Protein AF-A0A5C4X7J3-F1 (afdb_monomer_lite)

Organism: NCBI:txid1395944

Secondary structure (DSSP, 8-state):
---EEEEEE-GGGTTTTTTS-HHHHHHHHHHHHHHHHHHHHH-GGGHHHHHHHHHHHHHHHHHHTSTT--HHHHHHHHHHHHHHHHHHHHHHHHH--SEEEEE----HHHHGGGTHHHHHHHHHHHHHHHHTT--SS-SEEEEE-TTTSS--TTHHHHHHHHHHHHHHHH-BTTTTB-SSTTHHHHIIIIIIS-TTEEEEEEEEPTTS-EEEEEE--------

Radius of gyration: 18.78 Å; chains: 1; bounding box: 43×45×55 Å

Foldseek 3Di:
DDFAEAEAEPVVCLLVCVVLPLVVLLVVLVVLLVVLVVVCVVCVVCVVVSVLLSQLSVLLSVLSPDPPHDSSLSSVLLVLLLVLLVVVLVCCVPPVDQEDEDEEEDDPSQPHSPGNSPVSNLSNNQVVQVVVVHDSCPRYYHYHYDPVVVDCPCVVVHVVVVLVVQLSVQADPPVRDGPDPVSSVVCCVPQAVNPRYWYKYWDADDVGDIDIDTDRDYDPPPD

pLDDT: mean 87.71, std 8.93, range [35.25, 97.38]

Structure (mmCIF, N/CA/C/O backbone):
data_AF-A0A5C4X7J3-F1
#
_entry.id   AF-A0A5C4X7J3-F1
#
loop_
_atom_site.group_PDB
_atom_site.id
_atom_site.type_symbol
_atom_site.label_atom_id
_atom_site.label_alt_id
_atom_site.label_comp_id
_atom_site.label_asym_id
_atom_site.label_entity_id
_atom_site.label_seq_id
_atom_site.pdbx_PDB_ins_code
_atom_site.Cartn_x
_atom_site.Cartn_y
_atom_site.Cartn_z
_atom_site.occupancy
_atom_site.B_iso_or_equiv
_atom_site.auth_seq_id
_atom_site.auth_comp_id
_atom_site.auth_asym_id
_atom_site.auth_atom_id
_atom_site.pdbx_PDB_model_num
ATOM 1 N N . MET A 1 1 ? 6.939 -22.310 1.311 1.00 77.69 1 MET A N 1
ATOM 2 C CA . MET A 1 1 ? 6.828 -21.632 2.622 1.00 77.69 1 MET A CA 1
ATOM 3 C C . MET A 1 1 ? 5.868 -20.472 2.451 1.00 77.69 1 MET A C 1
ATOM 5 O O . MET A 1 1 ? 6.021 -19.745 1.479 1.00 77.69 1 MET A O 1
ATOM 9 N N . VAL A 1 2 ? 4.871 -20.350 3.325 1.00 85.50 2 VAL A N 1
ATOM 10 C CA . VAL A 1 2 ? 3.816 -19.329 3.237 1.00 85.50 2 VAL A CA 1
ATOM 11 C C . VAL A 1 2 ? 3.909 -18.437 4.466 1.00 85.50 2 VAL A C 1
ATOM 13 O O . VAL A 1 2 ? 4.073 -18.946 5.574 1.00 85.50 2 VAL A O 1
ATOM 16 N N . PHE A 1 3 ? 3.815 -17.128 4.252 1.00 89.94 3 PHE A N 1
ATOM 17 C CA . PHE A 1 3 ? 3.786 -16.113 5.299 1.00 89.94 3 PHE A CA 1
ATOM 18 C C . PHE A 1 3 ? 2.520 -15.279 5.157 1.00 89.94 3 PHE A C 1
ATOM 20 O O . PHE A 1 3 ? 2.077 -15.024 4.039 1.00 89.94 3 PHE A O 1
ATOM 27 N N . SER A 1 4 ? 1.978 -14.827 6.284 1.00 91.50 4 SER A N 1
ATOM 28 C CA . SER A 1 4 ? 0.894 -13.849 6.316 1.00 91.50 4 SER A CA 1
ATOM 29 C C . SER A 1 4 ? 1.382 -12.595 7.029 1.00 91.50 4 SER A C 1
ATOM 31 O O . SER A 1 4 ? 1.726 -12.642 8.208 1.00 91.50 4 SER A O 1
ATOM 33 N N . ILE A 1 5 ? 1.454 -11.478 6.310 1.00 93.56 5 ILE A N 1
ATOM 34 C CA . ILE A 1 5 ? 1.890 -10.188 6.851 1.00 93.56 5 ILE A CA 1
ATOM 35 C C . ILE A 1 5 ? 0.724 -9.227 6.700 1.00 93.56 5 ILE A C 1
ATOM 37 O O . ILE A 1 5 ? 0.256 -8.996 5.589 1.00 93.56 5 ILE A O 1
ATOM 41 N N . ASN A 1 6 ? 0.254 -8.686 7.818 1.00 94.31 6 ASN A N 1
ATOM 42 C CA . ASN A 1 6 ? -0.937 -7.854 7.859 1.00 94.31 6 ASN A CA 1
ATOM 43 C C . ASN A 1 6 ? -0.601 -6.529 8.527 1.00 94.31 6 ASN A C 1
ATOM 45 O O . ASN A 1 6 ? 0.013 -6.506 9.595 1.00 94.31 6 ASN A O 1
ATOM 49 N N . PHE A 1 7 ? -1.033 -5.441 7.899 1.00 94.94 7 PHE A N 1
ATOM 50 C CA . PHE A 1 7 ? -0.875 -4.092 8.420 1.00 94.94 7 PHE A CA 1
ATOM 51 C C . PHE A 1 7 ? -2.230 -3.572 8.884 1.00 94.94 7 PHE A C 1
ATOM 53 O O . PHE A 1 7 ? -3.201 -3.601 8.130 1.00 94.94 7 PHE A O 1
ATOM 60 N N . VAL A 1 8 ? -2.291 -3.080 10.117 1.00 93.31 8 VAL A N 1
ATOM 61 C CA . VAL A 1 8 ? -3.477 -2.433 10.682 1.00 93.31 8 VAL A CA 1
ATOM 62 C C . VAL A 1 8 ? -3.133 -0.984 10.954 1.00 93.31 8 VAL A C 1
ATOM 64 O O . VAL A 1 8 ? -2.207 -0.690 11.701 1.00 93.31 8 VAL A O 1
ATOM 67 N N . VAL A 1 9 ? -3.876 -0.068 10.346 1.00 93.44 9 VAL A N 1
ATOM 68 C CA . VAL A 1 9 ? -3.742 1.362 10.628 1.00 93.44 9 VAL A CA 1
ATOM 69 C C . VAL A 1 9 ? -4.729 1.723 11.724 1.00 93.44 9 VAL A C 1
ATOM 71 O O . VAL A 1 9 ? -5.915 1.403 11.623 1.00 93.44 9 VAL A O 1
ATOM 74 N N . GLU A 1 10 ? -4.252 2.397 12.767 1.00 89.31 10 GLU A N 1
ATOM 75 C CA . GLU A 1 10 ? -5.093 2.793 13.891 1.00 89.31 10 GLU A CA 1
ATOM 76 C C . GLU A 1 10 ? -6.326 3.577 13.411 1.00 89.31 10 GLU A C 1
ATOM 78 O O . GLU A 1 10 ? -6.202 4.642 12.799 1.00 89.31 10 GLU A O 1
ATOM 83 N N . LYS A 1 11 ? -7.533 3.087 13.734 1.00 84.38 11 LYS A N 1
ATOM 84 C CA . LYS A 1 11 ? -8.806 3.699 13.303 1.00 84.38 11 LYS A CA 1
ATOM 85 C C . LYS A 1 11 ? -8.905 5.179 13.702 1.00 84.38 11 LYS A C 1
ATOM 87 O O . LYS A 1 11 ? -9.392 5.999 12.923 1.00 84.38 11 LYS A O 1
ATOM 92 N N . LYS A 1 12 ? -8.395 5.536 14.888 1.00 85.56 12 LYS A N 1
ATOM 93 C CA . LYS A 1 12 ? -8.397 6.913 15.413 1.00 85.56 12 LYS A CA 1
ATOM 94 C C . LYS A 1 12 ? -7.586 7.883 14.550 1.00 85.56 12 LYS A C 1
ATOM 96 O O . LYS A 1 12 ? -7.984 9.036 14.418 1.00 85.56 12 LYS A O 1
ATOM 101 N N . SER A 1 13 ? -6.530 7.403 13.891 1.00 85.75 13 SER A N 1
ATOM 102 C CA . SER A 1 13 ? -5.684 8.211 13.004 1.00 85.75 13 SER A CA 1
ATOM 103 C C . SER A 1 13 ? -6.361 8.607 11.682 1.00 85.75 13 SER A C 1
ATOM 105 O O . SER A 1 13 ? -5.821 9.421 10.932 1.00 85.75 13 SER A O 1
ATOM 107 N N . LYS A 1 14 ? -7.530 8.021 11.366 1.00 88.94 14 LYS A N 1
ATOM 108 C CA . LYS A 1 14 ? -8.288 8.256 10.123 1.00 88.94 14 LYS A CA 1
ATOM 109 C C . LYS A 1 14 ? -7.412 8.114 8.872 1.00 88.94 14 LYS A C 1
ATOM 111 O O . LYS A 1 14 ? -7.389 9.010 8.032 1.00 88.94 14 LYS A O 1
ATOM 116 N N . LEU A 1 15 ? -6.705 6.986 8.759 1.00 90.44 15 LEU A N 1
ATOM 117 C CA . LEU A 1 15 ? -5.712 6.720 7.705 1.00 90.44 15 LEU A CA 1
ATOM 118 C C . LEU A 1 15 ? -4.510 7.672 7.777 1.00 90.44 15 LEU A C 1
ATOM 120 O O . LEU A 1 15 ? -4.067 8.186 6.755 1.00 90.44 15 LEU A O 1
ATOM 124 N N . LEU A 1 16 ? -4.011 7.938 8.989 1.00 91.50 16 LEU A N 1
ATOM 125 C CA . LEU A 1 16 ? -2.907 8.874 9.229 1.00 91.50 16 LEU A CA 1
ATOM 126 C C . LEU A 1 16 ? -3.167 10.265 8.627 1.00 91.50 16 LEU A C 1
ATOM 128 O O . LEU A 1 16 ? -2.244 10.913 8.139 1.00 91.50 16 LEU A O 1
ATOM 132 N N . ARG A 1 17 ? -4.423 10.731 8.631 1.00 92.06 17 ARG A N 1
ATOM 133 C CA . ARG A 1 17 ? -4.854 11.960 7.941 1.00 92.06 17 ARG A CA 1
ATOM 134 C C . ARG A 1 17 ? -4.021 13.184 8.303 1.00 92.06 17 ARG A C 1
ATOM 136 O O . ARG A 1 17 ? -3.770 14.017 7.437 1.00 92.06 17 ARG A O 1
ATOM 143 N N . ASP A 1 18 ? -3.608 13.268 9.559 1.00 90.75 18 ASP A N 1
ATOM 144 C CA . ASP A 1 18 ? -2.871 14.412 10.088 1.00 90.75 18 ASP A CA 1
ATOM 145 C C . ASP A 1 18 ? -1.402 14.420 9.611 1.00 90.75 18 ASP A C 1
ATOM 147 O O . ASP A 1 18 ? -0.752 15.460 9.623 1.00 90.75 18 ASP A O 1
ATOM 151 N N . TYR A 1 19 ? -0.901 13.286 9.105 1.00 89.94 19 TYR A N 1
ATOM 152 C CA . TYR A 1 19 ? 0.429 13.136 8.497 1.00 89.94 19 TYR A CA 1
ATOM 153 C C . TYR A 1 19 ? 0.376 13.088 6.970 1.00 89.94 19 TYR A C 1
ATOM 155 O O . TYR A 1 19 ? 1.270 13.578 6.285 1.00 89.94 19 TYR A O 1
ATOM 163 N N . MET A 1 20 ? -0.690 12.513 6.419 1.00 93.00 20 MET A N 1
ATOM 164 C CA . MET A 1 20 ? -0.962 12.427 4.988 1.00 93.00 20 MET A CA 1
ATOM 165 C C . MET A 1 20 ? -1.990 13.494 4.610 1.00 93.00 20 MET A C 1
ATOM 167 O O . MET A 1 20 ? -3.107 13.201 4.159 1.00 93.00 20 MET A O 1
ATOM 171 N N . THR A 1 21 ? -1.626 14.750 4.865 1.00 94.06 21 THR A N 1
ATOM 172 C CA . THR A 1 21 ? -2.424 15.907 4.458 1.00 94.06 21 THR A CA 1
ATOM 173 C C . THR A 1 21 ? -2.507 15.962 2.936 1.00 94.06 21 THR A C 1
ATOM 175 O O . THR A 1 21 ? -1.674 15.399 2.226 1.00 94.06 21 THR A O 1
ATOM 178 N N . ASP A 1 22 ? -3.512 16.651 2.403 1.00 95.06 22 ASP A N 1
ATOM 179 C CA . ASP A 1 22 ? -3.635 16.787 0.948 1.00 95.06 22 ASP A CA 1
ATOM 180 C C . ASP A 1 22 ? -2.440 17.543 0.344 1.00 95.06 22 ASP A C 1
ATOM 182 O O . ASP A 1 22 ? -2.083 17.321 -0.810 1.00 95.06 22 ASP A O 1
ATOM 186 N N . ASP A 1 23 ? -1.796 18.409 1.126 1.00 94.69 23 ASP A N 1
ATOM 187 C CA . ASP A 1 23 ? -0.587 19.141 0.742 1.00 94.69 23 ASP A CA 1
ATOM 188 C C . ASP A 1 23 ? 0.602 18.190 0.646 1.00 94.69 23 ASP A C 1
ATOM 190 O O . ASP A 1 23 ? 1.272 18.163 -0.385 1.00 94.69 23 ASP A O 1
ATOM 194 N N . ASN A 1 24 ? 0.787 17.332 1.654 1.00 94.56 24 ASN A N 1
ATOM 195 C CA . ASN A 1 24 ? 1.836 16.314 1.652 1.00 94.56 24 ASN A CA 1
ATOM 196 C C . ASN A 1 24 ? 1.643 15.321 0.504 1.00 94.56 24 ASN A C 1
ATOM 198 O O . ASN A 1 24 ? 2.607 14.962 -0.163 1.00 94.56 24 ASN A O 1
ATOM 202 N N . ILE A 1 25 ? 0.400 14.914 0.222 1.00 96.25 25 ILE A N 1
ATOM 203 C CA . ILE A 1 25 ? 0.096 14.034 -0.913 1.00 96.25 25 ILE A CA 1
ATOM 204 C C . ILE A 1 25 ? 0.458 14.719 -2.237 1.00 96.25 25 ILE A C 1
ATOM 206 O O . ILE A 1 25 ? 1.092 14.106 -3.091 1.00 96.25 25 ILE A O 1
ATOM 210 N N . ARG A 1 26 ? 0.078 15.989 -2.422 1.00 95.19 26 ARG A N 1
ATOM 211 C CA . ARG A 1 26 ? 0.405 16.744 -3.643 1.00 95.19 26 ARG A CA 1
ATOM 212 C C . ARG A 1 26 ? 1.912 16.925 -3.819 1.00 95.19 26 ARG A C 1
ATOM 214 O O . ARG A 1 26 ? 2.401 16.719 -4.926 1.00 95.19 26 ARG A O 1
ATOM 221 N N . GLY A 1 27 ? 2.621 17.279 -2.747 1.00 95.19 27 GLY A N 1
ATOM 222 C CA . GLY A 1 27 ? 4.079 17.400 -2.739 1.00 95.19 27 GLY A CA 1
ATOM 223 C C . GLY A 1 27 ? 4.752 16.080 -3.104 1.00 95.19 27 GLY A C 1
ATOM 224 O O . GLY A 1 27 ? 5.506 16.027 -4.071 1.00 95.19 27 GLY A O 1
ATOM 225 N N . ALA A 1 28 ? 4.368 14.992 -2.433 1.00 94.12 28 ALA A N 1
ATOM 226 C CA . ALA A 1 28 ? 4.900 13.662 -2.706 1.00 94.12 28 ALA A CA 1
ATOM 227 C C . ALA A 1 28 ? 4.655 13.220 -4.158 1.00 94.12 28 ALA A C 1
ATOM 229 O O . ALA A 1 28 ? 5.548 12.667 -4.789 1.00 94.12 28 ALA A O 1
ATOM 230 N N . LEU A 1 29 ? 3.473 13.477 -4.730 1.00 96.56 29 LEU A N 1
ATOM 231 C CA . LEU A 1 29 ? 3.201 13.144 -6.134 1.00 96.56 29 LEU A CA 1
ATOM 232 C C . LEU A 1 29 ? 4.085 13.946 -7.099 1.00 96.56 29 LEU A C 1
ATOM 234 O O . LEU A 1 29 ? 4.570 13.381 -8.077 1.00 96.56 29 LEU A O 1
ATOM 238 N N . ALA A 1 30 ? 4.323 15.231 -6.828 1.00 95.31 30 ALA A N 1
ATOM 239 C CA . ALA A 1 30 ? 5.223 16.048 -7.637 1.00 95.31 30 ALA A CA 1
ATOM 240 C C . ALA A 1 30 ? 6.675 15.538 -7.567 1.00 95.31 30 ALA A C 1
ATOM 242 O O . ALA A 1 30 ? 7.322 15.394 -8.605 1.00 95.31 30 ALA A O 1
ATOM 243 N N . GLU A 1 31 ? 7.158 15.195 -6.371 1.00 94.00 31 GLU A N 1
ATOM 244 C CA . GLU A 1 31 ? 8.488 14.610 -6.160 1.00 94.00 31 GLU A CA 1
ATOM 245 C C . GLU A 1 31 ? 8.636 13.254 -6.864 1.00 94.00 31 GLU A C 1
ATOM 247 O O . GLU A 1 31 ? 9.617 13.025 -7.570 1.00 94.00 31 GLU A O 1
ATOM 252 N N . MET A 1 32 ? 7.633 12.374 -6.768 1.00 95.12 32 MET A N 1
ATOM 253 C CA . MET A 1 32 ? 7.643 11.079 -7.464 1.00 95.12 32 MET A CA 1
ATOM 254 C C . MET A 1 32 ? 7.715 11.246 -8.984 1.00 95.12 32 MET A C 1
ATOM 256 O O . MET A 1 32 ? 8.402 10.481 -9.656 1.00 95.12 32 MET A O 1
ATOM 260 N N . ARG A 1 33 ? 7.048 12.260 -9.546 1.00 96.00 33 ARG A N 1
ATOM 261 C CA . ARG A 1 33 ? 7.142 12.565 -10.982 1.00 96.00 33 ARG A CA 1
ATOM 262 C C . ARG A 1 33 ? 8.531 13.064 -11.380 1.00 96.00 33 ARG A C 1
ATOM 264 O O . ARG A 1 33 ? 9.011 12.695 -12.449 1.00 96.00 33 ARG A O 1
ATOM 271 N N . ALA A 1 34 ? 9.194 13.846 -10.526 1.00 94.00 34 ALA A N 1
ATOM 272 C CA . ALA A 1 34 ? 10.582 14.253 -10.749 1.00 94.00 34 ALA A CA 1
ATOM 273 C C . ALA A 1 34 ? 11.522 13.035 -10.765 1.00 94.00 34 ALA A C 1
ATOM 275 O O . ALA A 1 34 ? 12.293 12.870 -11.709 1.00 94.00 34 ALA A O 1
ATOM 276 N N . ILE A 1 35 ? 11.361 12.116 -9.808 1.00 91.12 35 ILE A N 1
ATOM 277 C CA . ILE A 1 35 ? 12.104 10.847 -9.768 1.00 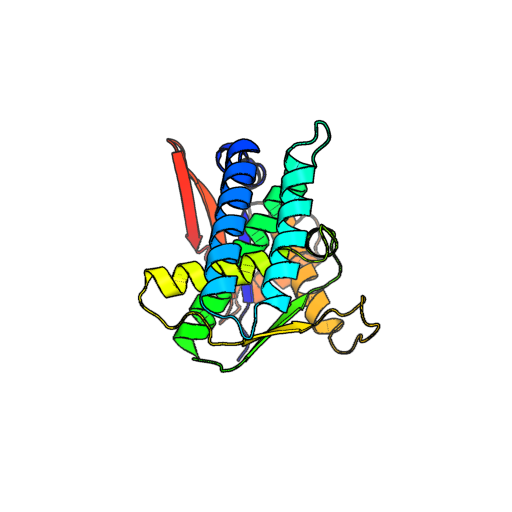91.12 35 ILE A CA 1
ATOM 278 C C . ILE A 1 35 ? 11.870 10.031 -11.047 1.00 91.12 35 ILE A C 1
ATOM 280 O O . ILE A 1 35 ? 12.809 9.513 -11.642 1.00 91.12 35 ILE A O 1
ATOM 284 N N . VAL A 1 36 ? 10.628 9.933 -11.526 1.00 93.81 36 VAL A N 1
ATOM 285 C CA . VAL A 1 36 ? 10.311 9.211 -12.771 1.00 93.81 36 VAL A CA 1
ATOM 286 C C . VAL A 1 36 ? 10.979 9.853 -13.995 1.00 93.81 36 VAL A C 1
ATOM 288 O O . VAL A 1 36 ? 11.423 9.137 -14.899 1.00 93.81 36 VAL A O 1
ATOM 291 N N . ALA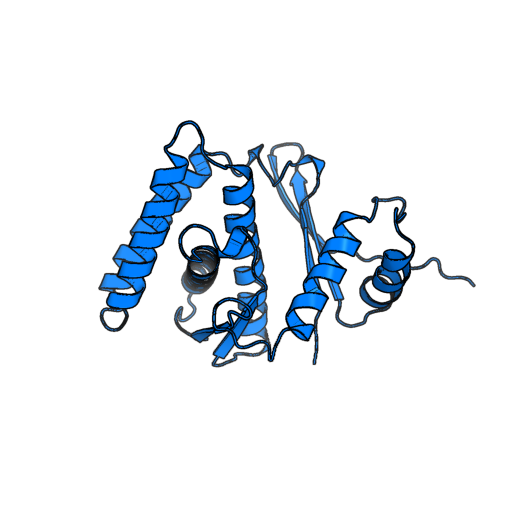 A 1 37 ? 11.096 11.182 -14.034 1.00 93.06 37 ALA A N 1
ATOM 292 C CA . ALA A 1 37 ? 11.814 11.886 -15.097 1.00 93.06 37 ALA A CA 1
ATOM 293 C C . ALA A 1 37 ? 13.324 11.573 -15.078 1.00 93.06 37 ALA A C 1
ATOM 295 O O . ALA A 1 37 ? 13.916 11.320 -16.133 1.00 93.06 37 ALA A O 1
ATOM 296 N N . GLU A 1 38 ? 13.932 11.506 -13.892 1.00 88.88 38 GLU A N 1
ATOM 297 C CA . GLU A 1 38 ? 15.323 11.065 -13.721 1.00 88.88 38 GLU A CA 1
A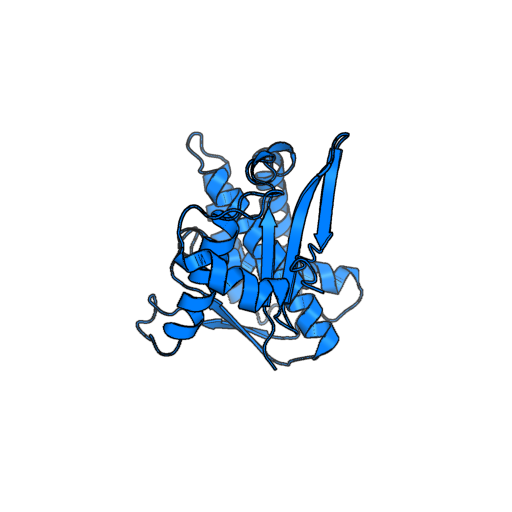TOM 298 C C . GLU A 1 38 ? 15.504 9.609 -14.172 1.00 88.88 38 GLU A C 1
ATOM 300 O O . GLU A 1 38 ? 16.370 9.322 -15.001 1.00 88.88 38 GLU A O 1
ATOM 305 N N . MET A 1 39 ? 14.626 8.701 -13.731 1.00 87.12 39 MET A N 1
ATOM 306 C CA . MET A 1 39 ? 14.658 7.281 -14.108 1.00 87.12 39 MET A CA 1
ATOM 307 C C . MET A 1 39 ? 14.505 7.075 -15.620 1.00 87.12 39 MET A C 1
ATOM 309 O O . MET A 1 39 ? 15.179 6.227 -16.201 1.00 87.12 39 MET A O 1
ATOM 313 N N . THR A 1 40 ? 13.678 7.888 -16.283 1.00 90.44 40 THR A N 1
ATOM 314 C CA . THR A 1 40 ? 13.526 7.870 -17.748 1.00 90.44 40 THR A CA 1
ATOM 315 C C . THR A 1 40 ? 14.842 8.194 -18.462 1.00 90.44 40 THR A C 1
ATOM 317 O O . THR A 1 40 ? 15.121 7.635 -19.522 1.00 90.44 40 THR A O 1
ATOM 320 N N . THR A 1 41 ? 15.651 9.082 -17.881 1.00 88.62 41 THR A N 1
ATOM 321 C CA . THR A 1 41 ? 16.958 9.483 -18.422 1.00 88.62 41 THR A CA 1
ATOM 322 C C . THR A 1 41 ? 18.031 8.443 -18.108 1.00 88.62 41 THR A C 1
ATOM 324 O O . THR A 1 41 ? 18.832 8.100 -18.973 1.00 88.62 41 THR A O 1
ATOM 327 N N . MET A 1 42 ? 18.029 7.908 -16.885 1.00 84.38 42 MET A N 1
ATOM 328 C CA . MET A 1 42 ? 18.992 6.901 -16.433 1.00 84.38 42 MET A CA 1
ATOM 329 C C . MET A 1 42 ? 18.792 5.531 -17.089 1.00 84.38 42 MET A C 1
ATOM 331 O O . MET A 1 42 ? 19.754 4.782 -17.244 1.00 84.38 42 MET A O 1
ATOM 335 N N . ILE A 1 43 ? 17.555 5.191 -17.463 1.00 84.44 43 ILE A N 1
ATOM 336 C CA . ILE A 1 43 ? 17.184 3.873 -17.992 1.00 84.44 43 ILE A CA 1
ATOM 337 C C . ILE A 1 43 ? 16.391 4.052 -19.298 1.00 84.44 43 ILE A C 1
ATOM 339 O O . ILE A 1 43 ? 15.193 3.739 -19.354 1.00 84.44 43 ILE A O 1
ATOM 343 N N . PRO A 1 44 ? 17.026 4.544 -20.382 1.00 84.88 44 PRO A N 1
ATOM 344 C CA . PRO A 1 44 ? 16.325 4.861 -21.628 1.00 84.88 44 PRO A CA 1
ATOM 345 C C . PRO A 1 44 ? 15.569 3.666 -22.222 1.00 84.88 44 PRO A C 1
ATOM 347 O O . PRO A 1 44 ? 14.496 3.835 -22.804 1.00 84.88 44 PRO A O 1
ATOM 350 N N . GLN A 1 45 ? 16.078 2.447 -22.017 1.00 86.75 45 GLN A N 1
ATOM 351 C CA . GLN A 1 45 ? 15.455 1.200 -22.463 1.00 86.75 45 GLN A CA 1
ATOM 352 C C . GLN A 1 45 ? 14.078 0.938 -21.830 1.00 86.75 45 GLN A C 1
ATOM 354 O O . GLN A 1 45 ? 13.265 0.232 -22.420 1.00 86.75 45 GLN A O 1
ATOM 359 N N . GLN A 1 46 ? 13.784 1.529 -20.665 1.00 84.62 46 GLN A N 1
ATOM 360 C CA . GLN A 1 46 ? 12.465 1.483 -20.018 1.00 84.62 46 GLN A CA 1
ATOM 361 C C . GLN A 1 46 ? 11.699 2.811 -20.140 1.00 84.62 46 GLN A C 1
ATOM 363 O O . GLN A 1 46 ? 10.646 2.984 -19.529 1.00 84.62 46 GLN A O 1
ATOM 368 N N . GLY A 1 47 ? 12.172 3.758 -20.957 1.00 86.81 47 GLY A N 1
ATOM 369 C CA . GLY A 1 47 ? 11.591 5.100 -21.034 1.00 86.81 47 GLY A CA 1
ATOM 370 C C . GLY A 1 47 ? 10.112 5.125 -21.441 1.00 86.81 47 GLY A C 1
ATOM 371 O O . GLY A 1 47 ? 9.376 6.010 -21.015 1.00 86.81 47 GLY A O 1
ATOM 372 N N . ALA A 1 48 ? 9.637 4.150 -22.226 1.00 89.69 48 ALA A N 1
ATOM 373 C CA . ALA A 1 48 ? 8.209 4.023 -22.532 1.00 89.69 48 ALA A CA 1
ATOM 374 C C . ALA A 1 48 ? 7.377 3.705 -21.278 1.00 89.69 48 ALA A C 1
ATOM 376 O O . ALA A 1 48 ? 6.388 4.388 -21.023 1.00 89.69 48 ALA A O 1
ATOM 377 N N . HIS A 1 49 ? 7.828 2.740 -20.469 1.00 89.12 49 HIS A N 1
ATOM 378 C CA . HIS A 1 49 ? 7.185 2.379 -19.208 1.00 89.12 49 HIS A CA 1
ATOM 379 C C . HIS A 1 49 ? 7.122 3.582 -18.256 1.00 89.12 49 HIS A C 1
ATOM 381 O O . HIS A 1 49 ? 6.039 3.943 -17.800 1.00 89.12 49 HIS A O 1
ATOM 387 N N . TYR A 1 50 ? 8.249 4.265 -18.027 1.00 91.25 50 TYR A N 1
ATOM 388 C CA . TYR A 1 50 ? 8.292 5.415 -17.117 1.00 91.25 50 TYR A CA 1
ATOM 389 C C . TYR A 1 50 ? 7.459 6.612 -17.599 1.00 91.25 50 TYR A C 1
ATOM 391 O O . TYR A 1 50 ? 6.860 7.308 -16.781 1.00 91.25 50 TYR A O 1
ATOM 399 N N . ARG A 1 51 ? 7.316 6.824 -18.915 1.00 92.94 51 ARG A N 1
ATOM 400 C CA . ARG A 1 51 ? 6.374 7.827 -19.442 1.00 92.94 51 ARG A CA 1
ATOM 401 C C . ARG A 1 51 ? 4.921 7.502 -19.107 1.00 92.94 51 ARG A C 1
ATOM 403 O O . ARG A 1 51 ? 4.149 8.417 -18.833 1.00 92.94 51 ARG A O 1
ATOM 410 N N . ASP A 1 52 ? 4.533 6.232 -19.128 1.00 94.06 52 ASP A N 1
ATOM 411 C CA . ASP A 1 52 ? 3.175 5.841 -18.746 1.00 94.06 52 ASP A CA 1
ATOM 412 C C . ASP A 1 52 ? 2.958 5.945 -17.230 1.00 94.06 52 ASP A C 1
ATOM 414 O O . ASP A 1 52 ? 1.894 6.393 -16.800 1.00 94.06 52 ASP A O 1
ATOM 418 N N . VAL A 1 53 ? 3.990 5.654 -16.430 1.00 94.44 53 VAL A N 1
ATOM 419 C CA . VAL A 1 53 ? 3.989 5.924 -14.984 1.00 94.44 53 VAL A CA 1
ATOM 420 C C . VAL A 1 53 ? 3.791 7.422 -14.706 1.00 94.44 53 VAL A C 1
ATOM 422 O O . VAL A 1 53 ? 2.907 7.782 -13.928 1.00 94.44 53 VAL A O 1
ATOM 425 N N . ASP A 1 54 ? 4.524 8.318 -15.385 1.00 96.56 54 ASP A N 1
ATOM 426 C CA . ASP A 1 54 ? 4.344 9.773 -15.224 1.00 96.56 54 ASP A CA 1
ATOM 427 C C . ASP A 1 54 ? 2.920 10.219 -15.586 1.00 96.56 54 ASP A C 1
ATOM 429 O O . ASP A 1 54 ? 2.323 11.016 -14.861 1.00 96.56 54 ASP A O 1
ATOM 433 N N . LYS A 1 55 ? 2.320 9.675 -16.655 1.00 96.62 55 LYS A N 1
ATOM 434 C CA . LYS A 1 55 ? 0.922 9.984 -17.011 1.00 96.62 55 LYS A CA 1
ATOM 435 C C . LYS A 1 55 ? -0.050 9.604 -15.890 1.00 96.62 55 LYS A C 1
ATOM 437 O O . LYS A 1 55 ? -0.940 10.398 -15.568 1.00 96.62 55 LYS A O 1
ATOM 442 N N . ARG A 1 56 ? 0.108 8.420 -15.287 1.00 96.75 56 ARG A N 1
ATOM 443 C CA . ARG A 1 56 ? -0.745 7.957 -14.177 1.00 96.75 56 ARG A CA 1
ATOM 444 C C . ARG A 1 56 ? -0.547 8.803 -12.920 1.00 96.75 56 ARG A C 1
ATOM 446 O O . ARG A 1 56 ? -1.532 9.263 -12.339 1.00 96.75 56 ARG A O 1
ATOM 453 N N . LEU A 1 57 ? 0.698 9.125 -12.567 1.00 97.25 57 LEU A N 1
ATOM 454 C CA . LEU A 1 57 ? 1.007 10.037 -11.460 1.00 97.25 57 LEU A CA 1
ATOM 455 C C . LEU A 1 57 ? 0.450 11.446 -11.697 1.00 97.25 57 LEU A C 1
ATOM 457 O O . LEU A 1 57 ? -0.123 12.042 -10.789 1.00 97.25 57 LEU A O 1
ATOM 461 N N . LYS A 1 58 ? 0.539 11.970 -12.923 1.00 96.69 58 LYS A N 1
ATOM 462 C CA . LYS A 1 58 ? -0.028 13.273 -13.298 1.00 96.69 58 LYS A CA 1
ATOM 463 C C . LYS A 1 58 ? -1.551 13.288 -13.191 1.00 96.69 58 LYS A C 1
ATOM 465 O O . LYS A 1 58 ? -2.126 14.286 -12.751 1.00 96.69 58 LYS A O 1
ATOM 470 N N . SER A 1 59 ? -2.213 12.197 -13.577 1.00 96.62 59 SER A N 1
ATOM 471 C CA . SER A 1 59 ? -3.658 12.015 -13.383 1.00 96.62 59 SER A CA 1
ATOM 472 C C . SER A 1 59 ? -4.025 12.080 -11.897 1.00 96.62 59 SER A C 1
ATOM 474 O O . SER A 1 59 ? -4.945 12.811 -11.519 1.00 96.62 59 SER A O 1
ATOM 476 N N . PHE A 1 60 ? -3.250 11.399 -11.050 1.00 97.38 60 PHE A N 1
ATOM 477 C CA . PHE A 1 60 ? -3.436 11.412 -9.600 1.00 97.38 60 PHE A CA 1
ATOM 478 C C . PHE A 1 60 ? -3.206 12.808 -8.999 1.00 97.38 60 PHE A C 1
ATOM 480 O O . PHE A 1 60 ? -4.060 13.344 -8.291 1.00 97.38 60 PHE A O 1
ATOM 487 N N . GLU A 1 61 ? -2.109 13.468 -9.363 1.00 96.06 61 GLU A N 1
ATOM 488 C CA . GLU A 1 61 ? -1.795 14.832 -8.928 1.00 96.06 61 GLU A CA 1
ATOM 489 C C . GLU A 1 61 ? -2.899 15.825 -9.332 1.00 96.06 61 GLU A C 1
ATOM 491 O O . GLU A 1 61 ? -3.304 16.688 -8.547 1.00 96.06 61 GLU A O 1
ATOM 496 N N . THR A 1 62 ? -3.433 15.677 -10.548 1.00 95.44 62 THR A N 1
ATOM 497 C CA . THR A 1 62 ? -4.527 16.509 -11.067 1.00 95.44 62 THR A CA 1
ATOM 498 C C . THR A 1 62 ? -5.804 16.329 -10.253 1.00 95.44 62 THR A C 1
ATOM 500 O O . THR A 1 62 ? -6.472 17.319 -9.957 1.00 95.44 62 THR A O 1
ATOM 503 N N . GLU A 1 63 ? -6.154 15.102 -9.857 1.00 95.69 63 GLU A N 1
ATOM 504 C CA . GLU A 1 63 ? -7.291 14.863 -8.962 1.00 95.69 63 GLU A CA 1
ATOM 505 C C . GLU A 1 63 ? -7.092 15.534 -7.605 1.00 95.69 63 GLU A C 1
ATOM 507 O O . GLU A 1 63 ? -7.998 16.215 -7.123 1.00 95.69 63 GLU A O 1
ATOM 512 N N . MET A 1 64 ? -5.899 15.419 -7.022 1.00 96.56 64 MET A N 1
ATOM 513 C CA . MET A 1 64 ? -5.604 16.004 -5.712 1.00 96.56 64 MET A CA 1
ATOM 514 C C . MET A 1 64 ? -5.637 17.538 -5.705 1.00 96.56 64 MET A C 1
ATOM 516 O O . MET A 1 64 ? -5.805 18.147 -4.649 1.00 96.56 64 MET A O 1
ATOM 520 N N . LYS A 1 65 ? -5.551 18.182 -6.875 1.00 94.69 65 LYS A N 1
ATOM 521 C CA . LYS A 1 65 ? -5.741 19.632 -7.045 1.00 94.69 65 LYS A CA 1
ATOM 522 C C . LYS A 1 65 ? -7.213 20.060 -7.111 1.00 94.69 65 LYS A C 1
ATOM 524 O O . LYS A 1 65 ? -7.498 21.250 -6.984 1.00 94.69 65 LYS A O 1
ATOM 529 N N . ARG A 1 66 ? -8.160 19.134 -7.297 1.00 94.31 66 ARG A N 1
ATOM 530 C CA . ARG A 1 66 ? -9.596 19.451 -7.397 1.00 94.31 66 ARG A CA 1
ATOM 531 C C . ARG A 1 66 ? -10.211 19.749 -6.027 1.00 94.31 66 ARG A C 1
ATOM 533 O O . ARG A 1 66 ? -9.722 19.318 -4.981 1.00 94.31 66 ARG A O 1
ATOM 540 N N . ARG A 1 67 ? -11.346 20.458 -6.047 1.00 89.88 67 ARG A N 1
ATOM 541 C CA . ARG A 1 67 ? -12.148 20.765 -4.849 1.00 89.88 67 ARG A CA 1
ATOM 542 C C . ARG A 1 67 ? -12.811 19.516 -4.252 1.00 89.88 67 ARG A C 1
ATOM 544 O O . ARG A 1 67 ? -12.906 19.405 -3.039 1.00 89.88 67 ARG A O 1
ATOM 551 N N . ASN A 1 68 ? -13.245 18.582 -5.096 1.00 91.88 68 ASN A N 1
ATOM 552 C CA . ASN A 1 68 ? -13.971 17.352 -4.752 1.00 91.88 68 ASN A CA 1
ATOM 553 C C . ASN A 1 68 ? -13.084 16.092 -4.821 1.00 91.88 68 ASN A C 1
ATOM 555 O O . ASN A 1 68 ? -13.515 15.037 -5.282 1.00 91.88 68 ASN A O 1
ATOM 559 N N . ARG A 1 69 ? -11.826 16.215 -4.397 1.00 94.69 69 ARG A N 1
ATOM 560 C CA . ARG A 1 69 ? -10.854 15.113 -4.346 1.00 94.69 69 ARG A CA 1
ATOM 561 C C . ARG A 1 69 ? -11.249 14.031 -3.335 1.00 94.69 69 ARG A C 1
ATOM 563 O O . ARG A 1 69 ? -11.798 14.340 -2.277 1.00 94.69 69 ARG A O 1
ATOM 570 N N . ASN A 1 70 ? -10.904 12.774 -3.620 1.00 95.25 70 ASN A N 1
ATOM 571 C CA . ASN A 1 70 ? -11.096 11.672 -2.678 1.00 95.25 70 ASN A CA 1
ATOM 572 C C . ASN A 1 70 ? -9.824 11.417 -1.854 1.00 95.25 70 ASN A C 1
ATOM 574 O O . ASN A 1 70 ? -9.062 10.484 -2.109 1.00 95.25 70 ASN A O 1
ATOM 578 N N . SER A 1 71 ? -9.597 12.247 -0.835 1.00 95.56 71 SER A N 1
ATOM 579 C CA . SER A 1 71 ? -8.403 12.140 0.010 1.00 95.56 71 SER A CA 1
ATOM 580 C C . SER A 1 71 ? -8.318 10.829 0.799 1.00 95.56 71 SER A C 1
ATOM 582 O O . SER A 1 71 ? -7.223 10.401 1.151 1.00 95.56 71 SER A O 1
ATOM 584 N N . ALA A 1 72 ? -9.449 10.193 1.122 1.00 95.56 72 ALA A N 1
ATOM 585 C CA . ALA A 1 72 ? -9.444 8.908 1.823 1.00 95.56 72 ALA A CA 1
ATOM 586 C C . ALA A 1 72 ? -8.862 7.806 0.929 1.00 95.56 72 ALA A C 1
ATOM 588 O O . ALA A 1 72 ? -7.907 7.143 1.331 1.00 95.56 72 ALA A O 1
ATOM 589 N N . LEU A 1 73 ? -9.358 7.701 -0.307 1.00 95.62 73 LEU A N 1
ATOM 590 C CA . LEU A 1 73 ? -8.833 6.758 -1.292 1.00 95.62 73 LEU A CA 1
ATOM 591 C C . LEU A 1 73 ? -7.367 7.051 -1.626 1.00 95.62 73 LEU A C 1
ATOM 593 O O . LEU A 1 73 ? -6.558 6.131 -1.696 1.00 95.62 73 LEU A O 1
ATOM 597 N N . ALA A 1 74 ? -6.993 8.328 -1.751 1.00 96.69 74 ALA A N 1
ATOM 598 C CA . ALA A 1 74 ? -5.603 8.710 -1.985 1.00 96.69 74 ALA A CA 1
ATOM 599 C C . ALA A 1 74 ? -4.663 8.190 -0.882 1.00 96.69 74 ALA A C 1
ATOM 601 O O . ALA A 1 74 ? -3.607 7.632 -1.179 1.00 96.69 74 ALA A O 1
ATOM 602 N N . ARG A 1 75 ? -5.064 8.312 0.392 1.00 96.50 75 ARG A N 1
ATOM 603 C CA . ARG A 1 75 ? -4.302 7.758 1.524 1.00 96.50 75 ARG A CA 1
ATOM 604 C C . ARG A 1 75 ? -4.224 6.239 1.465 1.00 96.50 75 ARG A C 1
ATOM 606 O O . ARG A 1 75 ? -3.148 5.699 1.681 1.00 96.50 75 ARG A O 1
ATOM 613 N N . GLN A 1 76 ? -5.324 5.556 1.147 1.00 95.56 76 GLN A N 1
ATOM 614 C CA . GLN A 1 76 ? -5.332 4.095 1.010 1.00 95.56 76 GLN A CA 1
ATOM 615 C C . GLN A 1 76 ? -4.373 3.618 -0.087 1.00 95.56 76 GLN A C 1
ATOM 617 O O . GLN A 1 76 ? -3.597 2.700 0.162 1.00 95.56 76 GLN A O 1
ATOM 622 N N . ILE A 1 77 ? -4.363 4.279 -1.250 1.00 96.50 77 ILE A N 1
ATOM 623 C CA . ILE A 1 77 ? -3.436 3.989 -2.356 1.00 96.50 77 ILE A CA 1
ATOM 624 C C . ILE A 1 77 ? -1.982 4.118 -1.899 1.00 96.50 77 ILE A C 1
ATOM 626 O O . ILE A 1 77 ? -1.190 3.194 -2.075 1.00 96.50 77 ILE A O 1
ATOM 630 N N . LEU A 1 78 ? -1.635 5.246 -1.275 1.00 96.31 78 LEU A N 1
ATOM 631 C CA . LEU A 1 78 ? -0.270 5.521 -0.825 1.00 96.31 78 LEU A CA 1
ATOM 632 C C . LEU A 1 78 ? 0.177 4.564 0.291 1.00 96.31 78 LEU A C 1
ATOM 634 O O . LEU A 1 78 ? 1.298 4.063 0.256 1.00 96.31 78 LEU A O 1
ATOM 638 N N . LEU A 1 79 ? -0.701 4.267 1.255 1.00 95.62 79 LEU A N 1
ATOM 639 C CA . LEU A 1 79 ? -0.426 3.312 2.334 1.00 95.62 79 LEU A CA 1
ATOM 640 C C . LEU A 1 79 ? -0.245 1.891 1.796 1.00 95.62 79 LEU A C 1
ATOM 642 O O . LEU A 1 79 ? 0.724 1.226 2.153 1.00 95.62 79 LEU A O 1
ATOM 646 N N . CYS A 1 80 ? -1.135 1.441 0.909 1.00 95.31 80 CYS A N 1
ATOM 647 C CA . CYS A 1 80 ? -1.038 0.129 0.272 1.00 95.31 80 CYS A CA 1
ATOM 648 C C . CYS A 1 80 ? 0.287 -0.014 -0.491 1.00 95.31 80 CYS A C 1
ATOM 650 O O . CYS A 1 80 ? 1.025 -0.978 -0.277 1.00 95.31 80 CYS A O 1
ATOM 652 N N . ALA A 1 81 ? 0.638 0.988 -1.302 1.00 95.56 81 ALA A N 1
ATOM 653 C CA . ALA A 1 81 ? 1.900 1.028 -2.030 1.00 95.56 81 ALA A CA 1
ATOM 654 C C . ALA A 1 81 ? 3.121 0.980 -1.094 1.00 95.56 81 ALA A C 1
ATOM 656 O O . ALA A 1 81 ? 4.065 0.224 -1.343 1.00 95.56 81 ALA A O 1
ATOM 657 N N . ALA A 1 82 ? 3.102 1.741 0.005 1.00 95.12 82 ALA A N 1
ATOM 658 C CA . ALA A 1 82 ? 4.177 1.750 0.996 1.00 95.12 82 ALA A CA 1
ATOM 659 C C . ALA A 1 82 ? 4.331 0.389 1.696 1.00 95.12 82 ALA A C 1
ATOM 661 O O . ALA A 1 82 ? 5.442 -0.134 1.802 1.00 95.12 82 ALA A O 1
ATOM 662 N N . PHE A 1 83 ? 3.228 -0.228 2.127 1.00 95.56 83 PHE A N 1
ATOM 663 C CA . PHE A 1 83 ? 3.256 -1.543 2.771 1.00 95.56 83 PHE A CA 1
ATOM 664 C C . PHE A 1 83 ? 3.755 -2.637 1.827 1.00 95.56 83 PHE A C 1
ATOM 666 O O . PHE A 1 83 ? 4.616 -3.433 2.208 1.00 95.56 83 PHE A O 1
ATOM 673 N N . ALA A 1 84 ? 3.280 -2.646 0.581 1.00 94.25 84 ALA A N 1
ATOM 674 C CA . ALA A 1 84 ? 3.737 -3.597 -0.423 1.00 94.25 84 ALA A CA 1
ATOM 675 C C . ALA A 1 84 ? 5.237 -3.447 -0.717 1.00 94.25 84 ALA A C 1
ATOM 677 O O . ALA A 1 84 ? 5.956 -4.447 -0.766 1.00 94.25 84 ALA A O 1
ATOM 678 N N . SER A 1 85 ? 5.730 -2.209 -0.830 1.00 93.88 85 SER A N 1
ATOM 679 C CA . SER A 1 85 ? 7.159 -1.916 -0.986 1.00 93.88 85 SER A CA 1
ATOM 680 C C . SER A 1 85 ? 7.999 -2.491 0.160 1.00 93.88 85 SER A C 1
ATOM 682 O O . SER A 1 85 ? 8.997 -3.177 -0.081 1.00 93.88 85 SER A O 1
ATOM 684 N N . ILE A 1 86 ? 7.564 -2.295 1.410 1.00 92.94 86 ILE A N 1
ATOM 685 C CA . ILE A 1 86 ? 8.245 -2.827 2.599 1.00 92.94 86 ILE A CA 1
ATOM 686 C C . ILE A 1 86 ? 8.298 -4.359 2.562 1.00 92.94 86 ILE A C 1
ATOM 688 O O . ILE A 1 86 ? 9.361 -4.947 2.783 1.00 92.94 86 ILE A O 1
ATOM 692 N N . VAL A 1 87 ? 7.180 -5.021 2.246 1.00 93.56 87 VAL A N 1
ATOM 693 C CA . VAL A 1 87 ? 7.130 -6.488 2.128 1.00 93.56 87 VAL A CA 1
ATOM 694 C C . VAL A 1 87 ? 8.083 -6.975 1.039 1.00 93.56 87 VAL A C 1
ATOM 696 O O . VAL A 1 87 ? 8.875 -7.890 1.274 1.00 93.56 87 VAL A O 1
ATOM 699 N N . CYS A 1 88 ? 8.070 -6.337 -0.131 1.00 92.00 88 CYS A N 1
ATOM 700 C CA . CYS A 1 88 ? 8.938 -6.716 -1.239 1.00 92.00 88 CYS A CA 1
ATOM 701 C C . CYS A 1 88 ? 10.416 -6.482 -0.928 1.00 92.00 88 CYS A C 1
ATOM 703 O O . CYS A 1 88 ? 11.255 -7.299 -1.303 1.00 92.00 88 CYS A O 1
ATOM 705 N N . ARG A 1 89 ? 10.750 -5.424 -0.182 1.00 90.31 89 ARG A N 1
ATOM 706 C CA . ARG A 1 89 ? 12.105 -5.185 0.330 1.00 90.31 89 ARG A CA 1
ATOM 707 C C . ARG A 1 89 ? 12.573 -6.324 1.226 1.00 90.31 89 ARG A C 1
ATOM 709 O O . ARG A 1 89 ? 13.656 -6.862 0.999 1.00 90.31 89 ARG A O 1
ATOM 716 N N . HIS A 1 90 ? 11.767 -6.724 2.206 1.00 90.19 90 HIS A N 1
ATOM 717 C CA . HIS A 1 90 ? 12.117 -7.846 3.078 1.00 90.19 90 HIS A CA 1
ATOM 718 C C . HIS A 1 90 ? 12.248 -9.158 2.299 1.00 90.19 90 HIS A C 1
ATOM 720 O O . HIS A 1 90 ? 13.193 -9.915 2.527 1.00 90.19 90 HIS A O 1
ATOM 726 N N . LEU A 1 91 ? 11.360 -9.402 1.333 1.00 90.44 91 LEU A N 1
ATOM 727 C CA . LEU A 1 91 ? 11.445 -10.562 0.450 1.00 90.44 91 LEU A CA 1
ATOM 728 C C . LEU A 1 91 ? 12.738 -10.549 -0.381 1.00 90.44 91 LEU A C 1
ATOM 730 O O . LEU A 1 91 ? 13.432 -11.566 -0.456 1.00 90.44 91 LEU A O 1
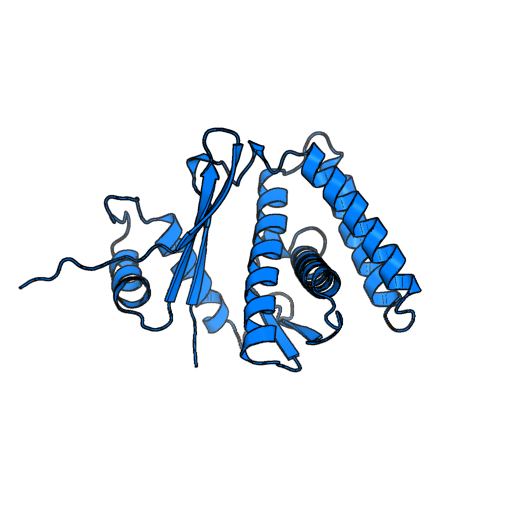ATOM 734 N N . ALA A 1 92 ? 13.090 -9.399 -0.961 1.00 88.88 92 ALA A N 1
ATOM 735 C CA . ALA A 1 92 ? 14.298 -9.225 -1.758 1.00 88.88 92 ALA A CA 1
ATOM 736 C C . ALA A 1 92 ? 15.568 -9.482 -0.940 1.00 88.88 92 ALA A C 1
ATOM 738 O O . ALA A 1 92 ? 16.464 -10.188 -1.397 1.00 88.88 92 ALA A O 1
ATOM 739 N N . GLN A 1 93 ? 15.617 -8.984 0.295 1.00 87.44 93 GLN A N 1
ATOM 740 C CA . GLN A 1 93 ? 16.740 -9.209 1.206 1.00 87.44 93 GLN A CA 1
ATOM 741 C C . GLN A 1 93 ? 16.849 -10.674 1.645 1.00 87.44 93 GLN A C 1
ATOM 743 O O . GLN A 1 93 ? 17.940 -11.241 1.635 1.00 87.44 93 GLN A O 1
ATOM 748 N N . ALA A 1 94 ? 15.726 -11.298 2.009 1.00 89.31 94 ALA A N 1
ATOM 749 C CA . ALA A 1 94 ? 15.719 -12.642 2.578 1.00 89.31 94 ALA A CA 1
ATOM 750 C C . ALA A 1 94 ? 15.911 -13.751 1.534 1.00 89.31 94 ALA A C 1
ATOM 752 O O . ALA A 1 94 ? 16.453 -14.808 1.858 1.00 89.31 94 ALA A O 1
ATOM 753 N N . LYS A 1 95 ? 15.412 -13.553 0.307 1.00 90.19 95 LYS A N 1
ATOM 754 C CA . LYS A 1 95 ? 15.349 -14.608 -0.719 1.00 90.19 95 LYS A CA 1
ATOM 755 C C . LYS A 1 95 ? 16.044 -14.266 -2.029 1.00 90.19 95 LYS A C 1
ATOM 757 O O . LYS A 1 95 ? 16.271 -15.188 -2.804 1.00 90.19 95 LYS A O 1
ATOM 762 N N . LYS A 1 96 ? 16.380 -12.994 -2.277 1.00 88.62 96 LYS A N 1
ATOM 763 C CA . LYS A 1 96 ? 16.990 -12.518 -3.532 1.00 88.62 96 LYS A CA 1
ATOM 764 C C . LYS A 1 96 ? 16.292 -13.100 -4.777 1.00 88.62 96 LYS A C 1
ATOM 766 O O . LYS A 1 96 ? 16.949 -13.717 -5.617 1.00 88.62 96 LYS A O 1
ATOM 771 N N . PRO A 1 97 ? 14.952 -12.998 -4.871 1.00 90.81 97 PRO A N 1
ATOM 772 C CA . PRO A 1 97 ? 14.244 -13.518 -6.026 1.00 90.81 97 PRO A CA 1
ATOM 773 C C . PRO A 1 97 ? 14.660 -12.735 -7.276 1.00 90.81 97 PRO A C 1
ATOM 775 O O . PRO A 1 97 ? 15.064 -11.580 -7.178 1.00 90.81 97 PRO A O 1
ATOM 778 N N . LYS A 1 98 ? 14.511 -13.345 -8.454 1.00 90.06 98 LYS A N 1
ATOM 779 C CA . LYS A 1 98 ? 14.621 -12.626 -9.737 1.00 90.06 98 LYS A CA 1
ATOM 780 C C . LYS A 1 98 ? 13.318 -11.921 -10.113 1.00 90.06 98 LYS A C 1
ATOM 782 O O . LYS A 1 98 ? 13.335 -10.879 -10.756 1.00 90.06 98 LYS A O 1
ATOM 787 N N . LEU A 1 99 ? 12.191 -12.505 -9.703 1.00 90.19 99 LEU A N 1
ATOM 788 C CA . LEU A 1 99 ? 10.844 -12.052 -10.029 1.00 90.19 99 LEU A CA 1
ATOM 789 C C . LEU A 1 99 ? 9.981 -12.018 -8.769 1.00 90.19 99 LEU A C 1
ATOM 791 O O . LEU A 1 99 ? 10.012 -12.952 -7.966 1.00 90.19 99 LEU A O 1
ATOM 795 N N . VAL A 1 100 ? 9.169 -10.976 -8.639 1.00 90.50 100 VAL A N 1
ATOM 796 C CA . VAL A 1 100 ? 8.093 -10.882 -7.648 1.00 90.50 100 VAL A CA 1
ATOM 797 C C . VAL A 1 100 ? 6.787 -10.702 -8.402 1.00 90.50 100 VAL A C 1
ATOM 799 O O . VAL A 1 100 ? 6.676 -9.809 -9.235 1.00 90.50 100 VAL A O 1
ATOM 802 N N . ARG A 1 101 ? 5.792 -11.551 -8.130 1.00 89.50 101 ARG A N 1
ATOM 803 C CA . ARG A 1 101 ? 4.448 -11.384 -8.684 1.00 89.50 101 ARG A CA 1
ATOM 804 C C . ARG A 1 101 ? 3.497 -10.898 -7.600 1.00 89.50 101 ARG A C 1
ATOM 806 O O . ARG A 1 101 ? 3.277 -11.618 -6.630 1.00 89.50 101 ARG A O 1
ATOM 813 N N . TRP A 1 102 ? 2.917 -9.719 -7.788 1.00 89.56 102 TRP A N 1
ATOM 814 C CA . TRP A 1 102 ? 1.812 -9.234 -6.969 1.00 89.56 102 TRP A CA 1
ATOM 815 C C . TRP A 1 102 ? 0.503 -9.563 -7.676 1.00 89.56 102 TRP A C 1
ATOM 817 O O . TRP A 1 102 ? 0.258 -9.121 -8.794 1.00 89.56 102 TRP A O 1
ATOM 827 N N . ILE A 1 103 ? -0.322 -10.376 -7.026 1.00 87.94 103 ILE A N 1
ATOM 828 C CA . ILE A 1 103 ? -1.676 -10.699 -7.464 1.00 87.94 103 ILE A CA 1
ATOM 829 C C . ILE A 1 103 ? -2.646 -9.952 -6.550 1.00 87.94 103 ILE A C 1
ATOM 831 O O . ILE A 1 103 ? -2.571 -10.129 -5.335 1.00 87.94 103 ILE A O 1
ATOM 835 N N . SER A 1 104 ? -3.505 -9.112 -7.119 1.00 85.75 104 SER A N 1
ATOM 836 C CA . SER A 1 104 ? -4.495 -8.340 -6.362 1.00 85.75 104 SER A CA 1
ATOM 837 C C . SER A 1 104 ? -5.906 -8.643 -6.834 1.00 85.75 104 SER A C 1
ATOM 839 O O . SER A 1 104 ? -6.106 -8.948 -8.009 1.00 85.75 104 SER A O 1
ATOM 841 N N . ASP A 1 105 ? -6.876 -8.532 -5.932 1.00 83.12 105 ASP A N 1
ATOM 842 C CA . ASP A 1 105 ? -8.281 -8.443 -6.306 1.00 83.12 105 ASP A CA 1
ATOM 843 C C . ASP A 1 105 ? -8.592 -7.079 -6.951 1.00 83.12 105 ASP A C 1
ATOM 845 O O . ASP A 1 105 ? -7.755 -6.165 -6.990 1.00 83.12 105 ASP A O 1
ATOM 849 N N . ARG A 1 106 ? -9.819 -6.956 -7.466 1.00 79.06 106 ARG A N 1
ATOM 850 C CA . ARG A 1 106 ? -10.334 -5.703 -8.003 1.00 79.06 106 ARG A CA 1
ATOM 851 C C . ARG A 1 106 ? -10.933 -4.848 -6.894 1.00 79.06 106 ARG A C 1
ATOM 853 O O . ARG A 1 106 ? -12.075 -5.056 -6.500 1.00 79.06 106 ARG A O 1
ATOM 860 N N . ASP A 1 107 ? -10.204 -3.804 -6.524 1.00 84.00 107 ASP A N 1
ATOM 861 C CA . ASP A 1 107 ? -10.657 -2.763 -5.602 1.00 84.00 107 ASP A CA 1
ATOM 862 C C . ASP A 1 107 ? -10.398 -1.360 -6.179 1.00 84.00 107 ASP A C 1
ATOM 864 O O . ASP A 1 107 ? -9.554 -1.160 -7.058 1.00 84.00 107 ASP A O 1
ATOM 868 N N . ALA A 1 108 ? -11.108 -0.358 -5.660 1.00 86.25 108 ALA A N 1
ATOM 869 C CA . ALA A 1 108 ? -10.941 1.053 -5.966 1.00 86.25 108 ALA A CA 1
ATOM 870 C C . ALA A 1 108 ? -9.488 1.526 -5.815 1.00 86.25 108 ALA A C 1
ATOM 872 O O . ALA A 1 108 ? -9.069 2.401 -6.569 1.00 86.25 108 ALA A O 1
ATOM 873 N N . ILE A 1 109 ? -8.707 0.949 -4.892 1.00 89.25 109 ILE A N 1
ATOM 874 C CA . ILE A 1 109 ? -7.272 1.243 -4.739 1.00 89.25 109 ILE A CA 1
ATOM 875 C C . ILE A 1 109 ? -6.502 0.969 -6.042 1.00 89.25 109 ILE A C 1
ATOM 877 O O . ILE A 1 109 ? -5.640 1.759 -6.431 1.00 89.25 109 ILE A O 1
ATOM 881 N N . PHE A 1 110 ? -6.834 -0.120 -6.735 1.00 86.06 110 PHE A N 1
ATOM 882 C CA . PHE A 1 110 ? -6.148 -0.562 -7.949 1.00 86.06 110 PHE A CA 1
ATOM 883 C C . PHE A 1 110 ? -6.858 -0.110 -9.229 1.00 86.06 110 PHE A C 1
ATOM 885 O O . PHE A 1 110 ? -6.205 0.121 -10.237 1.00 86.06 110 PHE A O 1
ATOM 892 N N . ASP A 1 111 ? -8.174 0.096 -9.221 1.00 86.94 111 ASP A N 1
ATOM 893 C CA . ASP A 1 111 ? -8.885 0.643 -10.388 1.00 86.94 111 ASP A CA 1
ATOM 894 C C . ASP A 1 111 ? -8.524 2.115 -10.648 1.00 86.94 111 ASP A C 1
ATOM 896 O O . ASP A 1 111 ? -8.512 2.593 -11.788 1.00 86.94 111 ASP A O 1
ATOM 900 N N . LYS A 1 112 ? -8.216 2.864 -9.588 1.00 88.81 112 LYS A N 1
ATOM 901 C CA . LYS A 1 112 ? -7.992 4.304 -9.670 1.00 88.81 112 LYS A CA 1
ATOM 902 C C . LYS A 1 112 ? -6.673 4.651 -10.372 1.00 88.81 112 LYS A C 1
ATOM 904 O O . LYS A 1 112 ? -5.642 4.016 -10.164 1.00 88.81 112 LYS A O 1
ATOM 909 N N . HIS A 1 113 ? -6.719 5.704 -11.195 1.00 88.44 113 HIS A N 1
ATOM 910 C CA . HIS A 1 113 ? -5.587 6.221 -11.982 1.00 88.44 113 HIS A CA 1
ATOM 911 C C . HIS A 1 113 ? -4.840 5.136 -12.772 1.00 88.44 113 HIS A C 1
ATOM 913 O O . HIS A 1 113 ? -3.626 5.211 -12.923 1.00 88.44 113 HIS A O 1
ATOM 919 N N . ASP A 1 114 ? -5.578 4.141 -13.271 1.00 86.62 114 ASP A N 1
ATOM 920 C CA . ASP A 1 114 ? -5.039 3.002 -14.016 1.00 86.62 114 ASP A CA 1
ATOM 921 C C . ASP A 1 114 ? -3.959 2.224 -13.243 1.00 86.62 114 ASP A C 1
ATOM 923 O O . ASP A 1 114 ? -2.873 1.950 -13.744 1.00 86.62 114 ASP A O 1
ATOM 927 N N . LYS A 1 115 ? -4.284 1.835 -12.003 1.00 88.31 115 LYS A N 1
ATOM 928 C CA . LYS A 1 115 ? -3.456 0.955 -11.159 1.00 88.31 115 LYS A CA 1
ATOM 929 C C . LYS A 1 115 ? -2.150 1.586 -10.679 1.00 88.31 115 LYS A C 1
ATOM 931 O O . LYS A 1 115 ? -1.167 0.891 -10.427 1.00 88.31 115 LYS A O 1
ATOM 936 N N . VAL A 1 116 ? -2.176 2.901 -10.442 1.00 93.19 116 VAL A N 1
ATOM 937 C CA . VAL A 1 116 ? -1.030 3.691 -9.947 1.00 93.19 116 VAL A CA 1
ATOM 938 C C . VAL A 1 116 ? -0.439 3.172 -8.627 1.00 93.19 116 VAL A C 1
ATOM 940 O O . VAL A 1 116 ? 0.731 3.412 -8.336 1.00 93.19 116 VAL A O 1
ATOM 943 N N . ALA A 1 117 ? -1.215 2.435 -7.821 1.00 93.69 117 ALA A N 1
ATOM 944 C CA . ALA A 1 117 ? -0.733 1.807 -6.589 1.00 93.69 117 ALA A CA 1
ATOM 945 C C . ALA A 1 117 ? 0.465 0.869 -6.839 1.00 93.69 117 ALA A C 1
ATOM 947 O O . ALA A 1 117 ? 1.410 0.849 -6.047 1.00 93.69 117 ALA A O 1
ATOM 948 N N . PHE A 1 118 ? 0.464 0.141 -7.962 1.00 91.94 118 PHE A N 1
ATOM 949 C CA . PHE A 1 118 ? 1.579 -0.721 -8.347 1.00 91.94 118 PHE A CA 1
ATOM 950 C C . PHE A 1 118 ? 2.830 0.092 -8.681 1.00 91.94 118 PHE A C 1
ATOM 952 O O . PHE A 1 118 ? 3.905 -0.214 -8.163 1.00 91.94 118 PHE A O 1
ATOM 959 N N . ASP A 1 119 ? 2.690 1.166 -9.460 1.00 92.50 119 ASP A N 1
ATOM 960 C CA . ASP A 1 119 ? 3.816 2.042 -9.799 1.00 92.50 119 ASP A CA 1
ATOM 961 C C . ASP A 1 119 ? 4.431 2.665 -8.545 1.00 92.50 119 ASP A C 1
ATOM 963 O O . ASP A 1 119 ? 5.644 2.634 -8.359 1.00 92.50 119 ASP A O 1
ATOM 967 N N . LEU A 1 120 ? 3.590 3.187 -7.647 1.00 95.12 120 LEU A N 1
ATOM 968 C CA . LEU A 1 120 ? 4.032 3.785 -6.389 1.00 95.12 120 LEU A CA 1
ATOM 969 C C . LEU A 1 120 ? 4.784 2.772 -5.525 1.00 95.12 120 LEU A C 1
ATOM 971 O O . LEU A 1 120 ? 5.827 3.100 -4.967 1.00 95.12 120 LEU A O 1
ATOM 975 N N . SER A 1 121 ? 4.302 1.528 -5.449 1.00 93.38 121 SER A N 1
ATOM 976 C CA . SER A 1 121 ? 4.987 0.484 -4.681 1.00 93.38 121 SER A CA 1
ATOM 977 C C . SER A 1 121 ? 6.393 0.205 -5.214 1.00 93.38 121 SER A C 1
ATOM 979 O O . SER A 1 121 ? 7.338 0.055 -4.438 1.00 93.38 121 SER A O 1
ATOM 981 N N . PHE A 1 122 ? 6.546 0.210 -6.538 1.00 89.94 122 PHE A N 1
ATOM 982 C CA . PHE A 1 122 ? 7.813 -0.018 -7.213 1.00 89.94 122 PHE A CA 1
ATOM 983 C C . PHE A 1 122 ? 8.765 1.166 -7.036 1.00 89.94 122 PHE A C 1
ATOM 985 O O . PHE A 1 122 ? 9.928 0.975 -6.685 1.00 89.94 122 PHE A O 1
ATOM 992 N N . LEU A 1 123 ? 8.257 2.393 -7.170 1.00 91.44 123 LEU A N 1
ATOM 993 C CA . LEU A 1 123 ? 9.028 3.609 -6.913 1.00 91.44 123 LEU A CA 1
ATOM 994 C C . LEU A 1 123 ? 9.516 3.664 -5.461 1.00 91.44 123 LEU A C 1
ATOM 996 O O . LEU A 1 123 ? 10.704 3.875 -5.226 1.00 91.44 123 LEU A O 1
ATOM 1000 N N . TYR A 1 124 ? 8.653 3.389 -4.479 1.00 93.19 124 TYR A N 1
ATOM 1001 C CA . TYR A 1 124 ? 9.062 3.321 -3.073 1.00 93.19 124 TYR A CA 1
ATOM 1002 C C . TYR A 1 124 ? 10.113 2.239 -2.829 1.00 93.19 124 TYR A C 1
ATOM 1004 O O . TYR A 1 124 ? 11.060 2.451 -2.071 1.00 93.19 124 TYR A O 1
ATOM 1012 N N . PHE A 1 125 ? 9.956 1.073 -3.456 1.00 91.25 125 PHE A N 1
ATOM 1013 C CA . PHE A 1 125 ? 10.916 -0.021 -3.345 1.00 91.25 125 PHE A CA 1
ATOM 1014 C C . PHE A 1 125 ? 12.291 0.387 -3.891 1.00 91.25 125 PHE A C 1
ATOM 1016 O O . PHE A 1 125 ? 13.306 0.193 -3.218 1.00 91.25 125 PHE A O 1
ATOM 1023 N N . HIS A 1 126 ? 12.322 1.007 -5.072 1.00 86.12 126 HIS A N 1
ATOM 1024 C CA . HIS A 1 126 ? 13.543 1.516 -5.689 1.00 86.12 126 HIS A CA 1
ATOM 1025 C C . HIS A 1 126 ? 14.230 2.579 -4.853 1.00 86.12 126 HIS A C 1
ATOM 1027 O O . HIS A 1 126 ? 15.419 2.442 -4.574 1.00 86.12 126 HIS A O 1
ATOM 1033 N N . LEU A 1 127 ? 13.490 3.597 -4.409 1.00 86.62 127 LEU A N 1
ATOM 1034 C CA . LEU A 1 127 ? 14.035 4.671 -3.582 1.00 86.62 127 LEU A CA 1
ATOM 1035 C C . LEU A 1 127 ? 14.687 4.107 -2.325 1.00 86.62 127 LEU A C 1
ATOM 1037 O O . LEU A 1 127 ? 15.833 4.431 -2.021 1.00 86.62 127 LEU A O 1
ATOM 1041 N N . HIS A 1 128 ? 14.014 3.176 -1.643 1.00 84.81 128 HIS A N 1
ATOM 1042 C CA . HIS A 1 128 ? 14.599 2.507 -0.489 1.00 84.81 128 HIS A CA 1
ATOM 1043 C C . HIS A 1 128 ? 15.891 1.759 -0.825 1.00 84.81 128 HIS A C 1
ATOM 1045 O O . HIS A 1 128 ? 16.822 1.783 -0.023 1.00 84.81 128 HIS A O 1
ATOM 1051 N N . ARG A 1 129 ? 15.979 1.083 -1.971 1.00 84.31 129 ARG A N 1
ATOM 1052 C CA . ARG A 1 129 ? 17.201 0.372 -2.377 1.00 84.31 129 ARG A CA 1
ATOM 1053 C C . ARG A 1 129 ? 18.335 1.323 -2.736 1.00 84.31 129 ARG A C 1
ATOM 1055 O O . ARG A 1 129 ? 19.443 1.127 -2.241 1.00 84.31 129 ARG A O 1
ATOM 1062 N N . MET A 1 130 ? 18.044 2.377 -3.494 1.00 81.75 130 MET A N 1
ATOM 1063 C CA . MET A 1 130 ? 19.012 3.415 -3.861 1.00 81.75 130 MET A CA 1
ATOM 1064 C C . MET A 1 130 ? 19.587 4.105 -2.622 1.00 81.75 130 MET A C 1
ATOM 1066 O O . MET A 1 130 ? 20.803 4.211 -2.492 1.00 81.75 130 MET A O 1
ATOM 1070 N N . MET A 1 131 ? 18.737 4.467 -1.655 1.00 82.75 131 MET A N 1
ATOM 1071 C CA . MET A 1 131 ? 19.169 5.037 -0.370 1.00 82.75 131 MET A CA 1
ATOM 1072 C C . MET A 1 131 ? 20.083 4.101 0.438 1.00 82.75 131 MET A C 1
ATOM 1074 O O . MET A 1 131 ? 20.820 4.564 1.301 1.00 82.75 131 MET A O 1
ATOM 1078 N N . ASN A 1 132 ? 20.039 2.791 0.177 1.00 82.56 132 ASN A N 1
ATOM 1079 C CA . ASN A 1 132 ? 20.886 1.784 0.819 1.00 82.56 132 ASN A CA 1
ATOM 1080 C C . ASN A 1 132 ? 22.034 1.295 -0.092 1.00 82.56 132 ASN A C 1
ATOM 1082 O O . ASN A 1 132 ? 22.643 0.268 0.207 1.00 82.56 132 ASN A O 1
ATOM 1086 N N . GLY A 1 133 ? 22.315 1.983 -1.207 1.00 79.94 133 GLY A N 1
ATOM 1087 C CA . GLY A 1 133 ? 23.404 1.639 -2.132 1.00 79.94 133 GLY A CA 1
ATOM 1088 C C . GLY A 1 133 ? 23.211 0.318 -2.887 1.00 79.94 133 GLY A C 1
ATOM 1089 O O . GLY A 1 133 ? 24.185 -0.295 -3.315 1.00 79.94 133 GLY A O 1
ATOM 1090 N N . GLN A 1 134 ? 21.972 -0.160 -3.015 1.00 78.38 134 GLN A N 1
ATOM 1091 C CA . GLN A 1 134 ? 21.643 -1.410 -3.702 1.00 78.38 134 GLN A CA 1
ATOM 1092 C C . GLN A 1 134 ? 21.193 -1.134 -5.140 1.00 78.38 134 GLN A C 1
ATOM 1094 O O . GLN A 1 134 ? 20.546 -0.120 -5.394 1.00 78.38 134 GLN A O 1
ATOM 1099 N N . ASP A 1 135 ? 21.457 -2.074 -6.059 1.00 71.19 135 ASP A N 1
ATOM 1100 C CA . ASP A 1 135 ? 20.898 -2.027 -7.419 1.00 71.19 135 ASP A CA 1
ATOM 1101 C C . ASP A 1 135 ? 19.377 -1.891 -7.330 1.00 71.19 135 ASP A C 1
ATOM 1103 O O . ASP A 1 135 ? 18.731 -2.688 -6.649 1.00 71.19 135 ASP A O 1
ATOM 1107 N N . ALA A 1 136 ? 18.807 -0.870 -7.958 1.00 65.75 136 ALA A N 1
ATOM 1108 C CA . ALA A 1 136 ? 17.385 -0.604 -7.879 1.00 65.75 136 ALA A CA 1
ATOM 1109 C C . ALA A 1 136 ? 16.561 -1.662 -8.634 1.00 65.75 136 ALA A C 1
ATOM 1111 O O . ALA A 1 136 ? 15.459 -1.970 -8.189 1.00 65.75 136 ALA A O 1
ATOM 1112 N N . LEU A 1 137 ? 17.069 -2.241 -9.728 1.00 71.00 137 LEU A N 1
ATOM 1113 C CA . LEU A 1 137 ? 16.234 -2.828 -10.790 1.00 71.00 137 LEU A CA 1
ATOM 1114 C C . LEU A 1 137 ? 15.887 -4.312 -10.636 1.00 71.00 137 LEU A C 1
ATOM 1116 O O . LEU A 1 137 ? 15.006 -4.807 -11.341 1.00 71.00 137 LEU A O 1
ATOM 1120 N N . GLU A 1 138 ? 16.510 -5.013 -9.692 1.00 76.38 138 GLU A N 1
ATOM 1121 C CA . GLU A 1 138 ? 16.126 -6.378 -9.324 1.00 76.38 138 GLU A CA 1
ATOM 1122 C C . GLU A 1 138 ? 15.393 -6.405 -7.976 1.00 76.38 138 GLU A C 1
ATOM 1124 O O . GLU A 1 138 ? 15.777 -5.669 -7.068 1.00 76.38 138 GLU A O 1
ATOM 1129 N N . PRO A 1 139 ? 14.387 -7.275 -7.759 1.00 84.25 139 PRO A N 1
ATOM 1130 C CA . PRO A 1 139 ? 13.735 -8.152 -8.732 1.00 84.25 139 PRO A CA 1
ATOM 1131 C C . PRO A 1 139 ? 12.818 -7.382 -9.686 1.00 84.25 139 PRO A C 1
ATOM 1133 O O . PRO A 1 139 ? 12.317 -6.312 -9.344 1.00 84.25 139 PRO A O 1
ATOM 1136 N N . SER A 1 140 ? 12.501 -7.982 -10.835 1.00 83.38 140 SER A N 1
ATOM 1137 C CA . SER A 1 140 ? 11.420 -7.470 -11.685 1.00 83.38 140 SER A CA 1
ATOM 1138 C C . SER A 1 140 ? 10.053 -7.793 -11.081 1.00 83.38 140 SER A C 1
ATOM 1140 O O . SER A 1 140 ? 9.842 -8.876 -10.524 1.00 83.38 140 SER A O 1
ATOM 1142 N N . PHE A 1 141 ? 9.108 -6.864 -11.216 1.00 85.75 141 PHE A N 1
ATOM 1143 C CA . PHE A 1 141 ? 7.749 -7.017 -10.707 1.00 85.75 141 PHE A CA 1
ATOM 1144 C C . PHE A 1 141 ? 6.795 -7.414 -11.828 1.00 85.75 141 PHE A C 1
ATOM 1146 O O . PHE A 1 141 ? 6.822 -6.856 -12.922 1.00 85.75 141 PHE A O 1
ATOM 1153 N N . LEU A 1 142 ? 5.938 -8.387 -11.539 1.00 85.69 142 LEU A N 1
ATOM 1154 C CA . LEU A 1 142 ? 4.845 -8.819 -12.396 1.00 85.69 142 LEU A CA 1
ATOM 1155 C C . LEU A 1 142 ? 3.533 -8.589 -11.656 1.00 85.69 142 LEU A C 1
ATOM 1157 O O . LEU A 1 142 ? 3.421 -8.918 -10.476 1.00 85.69 142 LEU A O 1
ATOM 1161 N N . PHE A 1 143 ? 2.521 -8.095 -12.355 1.00 82.19 143 PHE A N 1
ATOM 1162 C CA . PHE A 1 143 ? 1.202 -7.872 -11.773 1.00 82.19 143 PHE A CA 1
ATOM 1163 C C . PHE A 1 143 ? 0.221 -8.890 -12.349 1.00 82.19 143 PHE A C 1
ATOM 1165 O O . PHE A 1 143 ? 0.057 -8.986 -13.563 1.00 82.19 143 PHE A O 1
ATOM 1172 N N . GLY A 1 144 ? -0.374 -9.704 -11.479 1.00 76.81 144 GLY A N 1
ATOM 1173 C CA . GLY A 1 144 ? -1.514 -10.550 -11.815 1.00 76.81 144 GLY A CA 1
ATOM 1174 C C . GLY A 1 144 ? -2.795 -9.785 -11.515 1.00 76.81 144 GLY A C 1
ATOM 1175 O O . GLY A 1 144 ? -2.962 -9.315 -10.390 1.00 76.81 144 GLY A O 1
ATOM 1176 N N . LEU A 1 145 ? -3.676 -9.664 -12.507 1.00 75.56 145 LEU A N 1
ATOM 1177 C CA . LEU A 1 145 ? -4.875 -8.825 -12.441 1.00 75.56 145 LEU A CA 1
ATOM 1178 C C . LEU A 1 145 ? -6.155 -9.661 -12.647 1.00 75.56 145 LEU A C 1
ATOM 1180 O O . LEU A 1 145 ? -6.917 -9.390 -13.582 1.00 75.56 145 LEU A O 1
ATOM 1184 N N . PRO A 1 146 ? -6.406 -10.676 -11.794 1.00 68.56 146 PRO A N 1
ATOM 1185 C CA . PRO A 1 146 ? -7.609 -11.493 -11.892 1.00 68.56 146 PRO A CA 1
ATOM 1186 C C . PRO A 1 146 ? -8.863 -10.613 -11.817 1.00 68.56 146 PRO A C 1
ATOM 1188 O O . PRO A 1 146 ? -8.950 -9.685 -11.016 1.00 68.56 146 PRO A O 1
ATOM 1191 N N . GLY A 1 147 ? -9.838 -10.891 -12.682 1.00 71.06 147 GLY A N 1
ATOM 1192 C CA . GLY A 1 147 ? -11.056 -10.084 -12.818 1.00 71.06 147 GLY A CA 1
ATOM 1193 C C . GLY A 1 147 ? -10.941 -8.872 -13.756 1.00 71.06 147 GLY A C 1
ATOM 1194 O O . GLY A 1 147 ? -11.978 -8.366 -14.183 1.00 71.06 147 GLY A O 1
ATOM 1195 N N . TRP A 1 148 ? -9.731 -8.447 -14.149 1.00 72.38 148 TRP A N 1
ATOM 1196 C CA . TRP A 1 148 ? -9.523 -7.474 -15.237 1.00 72.38 148 TRP A CA 1
ATOM 1197 C C . TRP A 1 148 ? -9.178 -8.136 -16.569 1.00 72.38 148 TRP A C 1
ATOM 1199 O O . TRP A 1 148 ? -9.641 -7.687 -17.613 1.00 72.38 148 TRP A O 1
ATOM 1209 N N . ASP A 1 149 ? -8.366 -9.191 -16.533 1.00 71.81 149 ASP A N 1
ATOM 1210 C CA . ASP A 1 149 ? -7.914 -9.935 -17.717 1.00 71.81 149 ASP A CA 1
ATOM 1211 C C . ASP A 1 149 ? -8.789 -11.164 -18.034 1.00 71.81 149 ASP A C 1
ATOM 1213 O O . ASP A 1 149 ? -8.552 -11.867 -19.015 1.00 71.81 149 ASP A O 1
ATOM 1217 N N . GLY A 1 150 ? -9.810 -11.428 -17.208 1.00 67.19 150 GLY A N 1
ATOM 1218 C CA . GLY A 1 150 ? -10.678 -12.606 -17.307 1.00 67.19 150 GLY A CA 1
ATOM 1219 C C . GLY A 1 150 ? -10.034 -13.911 -16.816 1.00 67.19 150 GLY A C 1
ATOM 1220 O O . GLY A 1 150 ? -10.685 -14.957 -16.834 1.00 67.19 150 GLY A O 1
ATOM 1221 N N . ILE A 1 151 ? -8.785 -13.873 -16.339 1.00 70.19 151 ILE A N 1
ATOM 1222 C CA . ILE A 1 151 ? -8.029 -15.040 -15.883 1.00 70.19 151 ILE A CA 1
ATOM 1223 C C . ILE A 1 151 ? -8.222 -15.213 -14.372 1.00 70.19 151 ILE A C 1
ATOM 1225 O O . ILE A 1 151 ? -7.522 -14.641 -13.539 1.00 70.19 151 ILE A O 1
ATOM 1229 N N . ASN A 1 152 ? -9.152 -16.090 -13.999 1.00 71.44 152 ASN A N 1
ATOM 1230 C CA . ASN A 1 152 ? -9.527 -16.323 -12.599 1.00 71.44 152 ASN A CA 1
ATOM 1231 C C . ASN A 1 152 ? -8.722 -17.435 -11.904 1.00 71.44 152 ASN A C 1
ATOM 1233 O O . ASN A 1 152 ? -9.108 -17.904 -10.836 1.00 71.44 152 ASN A O 1
ATOM 1237 N N . GLN A 1 153 ? -7.583 -17.851 -12.467 1.00 75.38 153 GLN A N 1
ATOM 1238 C CA . GLN A 1 153 ? -6.759 -18.940 -11.914 1.00 75.38 153 GLN A CA 1
ATOM 1239 C C . GLN A 1 153 ? -6.235 -18.661 -10.492 1.00 75.38 153 GLN A C 1
ATOM 1241 O O . GLN A 1 153 ? -5.833 -19.581 -9.786 1.00 75.38 153 GLN A O 1
ATOM 1246 N N . PHE A 1 154 ? -6.248 -17.393 -10.067 1.00 77.50 154 PHE A N 1
ATOM 1247 C CA . PHE A 1 154 ? -5.820 -16.964 -8.737 1.00 77.50 154 PHE A CA 1
ATOM 1248 C C . PHE A 1 154 ? -6.977 -16.526 -7.827 1.00 77.50 154 PHE A C 1
ATOM 1250 O O . PHE A 1 154 ? -6.720 -15.954 -6.771 1.00 77.50 154 PHE A O 1
ATOM 1257 N N . ALA A 1 155 ? -8.233 -16.798 -8.205 1.00 76.69 155 ALA A N 1
ATOM 1258 C CA . ALA A 1 155 ? -9.418 -16.338 -7.476 1.00 76.69 155 ALA A CA 1
ATOM 1259 C C . ALA A 1 155 ? -9.428 -16.758 -5.992 1.00 76.69 155 ALA A C 1
ATOM 1261 O O . ALA A 1 155 ? -9.802 -15.976 -5.124 1.00 76.69 155 ALA A O 1
ATOM 1262 N N . GLU A 1 156 ? -8.961 -17.964 -5.667 1.00 78.25 156 GLU A N 1
ATOM 1263 C CA . GLU A 1 156 ? -8.873 -18.401 -4.265 1.00 78.25 156 GLU A CA 1
ATOM 1264 C C . GLU A 1 156 ? -7.741 -17.697 -3.499 1.00 78.25 156 GLU A C 1
ATOM 1266 O O . GLU A 1 156 ? -7.884 -17.382 -2.319 1.00 78.25 156 GLU A O 1
ATOM 1271 N N . PHE A 1 157 ? -6.633 -17.370 -4.172 1.00 78.75 157 PHE A N 1
ATOM 1272 C CA . PHE A 1 157 ? -5.514 -16.657 -3.550 1.00 78.75 157 PHE A CA 1
ATOM 1273 C C . PHE A 1 157 ? -5.832 -15.193 -3.243 1.00 78.75 157 PHE A C 1
ATOM 1275 O O . PHE A 1 157 ? -5.244 -14.651 -2.313 1.00 78.75 157 PHE A O 1
ATOM 1282 N N . ILE A 1 158 ? -6.754 -14.570 -3.986 1.00 80.81 158 ILE A N 1
ATOM 1283 C CA . ILE A 1 158 ? -7.205 -13.194 -3.720 1.00 80.81 158 ILE A CA 1
ATOM 1284 C C . ILE A 1 158 ? -8.279 -13.125 -2.626 1.00 80.81 158 ILE A C 1
ATOM 1286 O O . ILE A 1 158 ? -8.280 -12.184 -1.844 1.00 80.81 158 ILE A O 1
ATOM 1290 N N . ARG A 1 159 ? -9.127 -14.156 -2.487 1.00 83.31 159 ARG A N 1
ATOM 1291 C CA . ARG A 1 159 ? -10.158 -14.211 -1.433 1.00 83.31 159 ARG A CA 1
ATOM 1292 C C . ARG A 1 159 ? -9.566 -14.321 -0.033 1.00 83.31 159 ARG A C 1
ATOM 1294 O O . ARG A 1 159 ? -10.141 -13.811 0.923 1.00 83.31 159 ARG A O 1
ATOM 1301 N N . LEU A 1 160 ? -8.433 -15.011 0.111 1.00 85.94 160 LEU A N 1
ATOM 1302 C CA . LEU A 1 160 ? -7.777 -15.192 1.407 1.00 85.94 160 LEU A CA 1
ATOM 1303 C C . LEU A 1 160 ? -7.433 -13.842 2.074 1.00 85.94 160 LEU A C 1
ATOM 1305 O O . LEU A 1 160 ? -7.899 -13.632 3.195 1.00 85.94 160 LEU A O 1
ATOM 1309 N N . PRO A 1 161 ? -6.695 -12.913 1.428 1.00 86.25 161 PRO A N 1
ATOM 1310 C CA . PRO A 1 161 ? -6.482 -11.556 1.929 1.00 86.25 161 PRO A CA 1
ATOM 1311 C C . PRO A 1 161 ? -7.751 -10.834 2.392 1.00 86.25 161 PRO A C 1
ATOM 1313 O O . PRO A 1 161 ? -7.719 -10.242 3.469 1.00 86.25 161 PRO A O 1
ATOM 1316 N N . ASP A 1 162 ? -8.868 -10.935 1.664 1.00 84.94 162 ASP A N 1
ATOM 1317 C CA . ASP A 1 162 ? -10.134 -10.288 2.049 1.00 84.94 162 ASP A CA 1
ATOM 1318 C C . ASP A 1 162 ? -10.680 -10.825 3.370 1.00 84.94 162 ASP A C 1
ATOM 1320 O O . ASP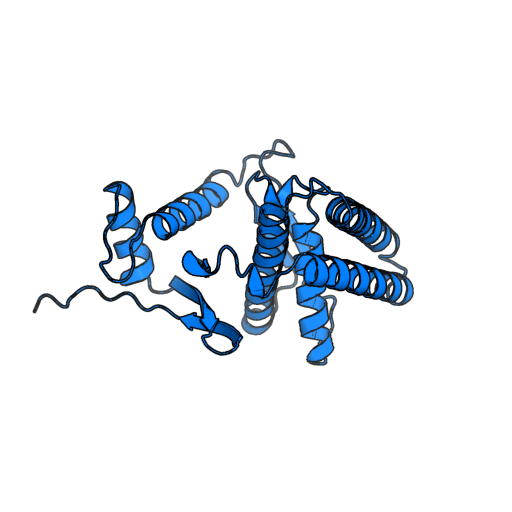 A 1 162 ? -11.115 -10.063 4.236 1.00 84.94 162 ASP A O 1
ATOM 1324 N N . TYR A 1 163 ? -10.621 -12.145 3.569 1.00 87.94 163 TYR A N 1
ATOM 1325 C CA . TYR A 1 163 ? -11.014 -12.755 4.838 1.00 87.94 163 TYR A CA 1
ATOM 1326 C C . TYR A 1 163 ? -10.123 -12.289 5.995 1.00 87.94 163 TYR A C 1
ATOM 1328 O O . TYR A 1 163 ? -10.626 -12.056 7.099 1.00 87.94 163 TYR A O 1
ATOM 1336 N N . LEU A 1 164 ? -8.819 -12.117 5.758 1.00 91.00 164 LEU A N 1
ATOM 1337 C CA . LEU A 1 164 ? -7.885 -11.623 6.775 1.00 91.00 164 LEU A CA 1
ATOM 1338 C C . LEU A 1 164 ? -8.132 -10.148 7.099 1.00 91.00 164 LEU A C 1
ATOM 1340 O O . LEU A 1 164 ? -8.234 -9.785 8.272 1.00 91.00 164 LEU A O 1
ATOM 1344 N N . ALA A 1 165 ? -8.292 -9.316 6.071 1.00 89.88 165 ALA A N 1
ATOM 1345 C CA . ALA A 1 165 ? -8.601 -7.901 6.213 1.00 89.88 165 ALA A CA 1
ATOM 1346 C C . ALA A 1 165 ? -9.945 -7.697 6.926 1.00 89.88 165 ALA A C 1
ATOM 1348 O O . ALA A 1 165 ? -10.025 -6.901 7.859 1.00 89.88 165 ALA A O 1
ATOM 1349 N N . GLY A 1 166 ? -10.974 -8.471 6.564 1.00 90.88 166 GLY A N 1
ATOM 1350 C CA . GLY A 1 166 ? -12.277 -8.462 7.229 1.00 90.88 166 GLY A CA 1
ATOM 1351 C C . GLY A 1 166 ? -12.190 -8.857 8.705 1.00 90.88 166 GLY A C 1
ATOM 1352 O O . GLY A 1 166 ? -12.753 -8.171 9.555 1.00 90.88 166 GLY A O 1
ATOM 1353 N N . THR A 1 167 ? -11.414 -9.896 9.026 1.00 92.62 167 THR A N 1
ATOM 1354 C CA . THR A 1 167 ? -11.165 -10.329 10.414 1.00 92.62 167 THR A CA 1
ATOM 1355 C C . THR A 1 167 ? -10.511 -9.217 11.243 1.00 92.62 167 THR A C 1
ATOM 1357 O O . THR A 1 167 ? -10.943 -8.928 12.358 1.00 92.62 167 THR A O 1
ATOM 1360 N N . LEU A 1 168 ? -9.487 -8.554 10.696 1.00 92.06 168 LEU A N 1
ATOM 1361 C CA . LEU A 1 168 ? -8.763 -7.475 11.381 1.00 92.06 168 LEU A CA 1
ATOM 1362 C C . LEU A 1 168 ? -9.532 -6.147 11.422 1.00 92.06 168 LEU A C 1
ATOM 1364 O O . LEU A 1 168 ? -9.294 -5.318 12.300 1.00 92.06 168 LEU A O 1
ATOM 1368 N N . ALA A 1 169 ? -10.452 -5.920 10.488 1.00 89.94 169 ALA A N 1
ATOM 1369 C CA . ALA A 1 169 ? -11.353 -4.776 10.540 1.00 89.94 169 ALA A CA 1
ATOM 1370 C C . ALA A 1 169 ? -12.412 -4.944 11.641 1.00 89.94 169 ALA A C 1
ATOM 1372 O O . ALA A 1 169 ? -12.811 -3.946 12.256 1.00 89.94 169 ALA A O 1
ATOM 1373 N N . ASP A 1 170 ? -12.838 -6.184 11.891 1.00 91.12 170 ASP A N 1
ATOM 1374 C CA . ASP A 1 170 ? -13.875 -6.521 12.863 1.00 91.12 170 ASP A CA 1
ATOM 1375 C C . ASP A 1 170 ? -13.368 -6.600 14.308 1.00 91.12 170 ASP A C 1
ATOM 1377 O O . ASP A 1 170 ? -14.090 -6.213 15.229 1.00 91.12 170 ASP A O 1
ATOM 1381 N N . VAL A 1 171 ? -12.120 -7.041 14.514 1.00 88.38 171 VAL A N 1
ATOM 1382 C CA . VAL A 1 171 ? -11.560 -7.185 15.863 1.00 88.38 171 VAL A CA 1
ATOM 1383 C C . VAL A 1 171 ? -11.561 -5.852 16.622 1.00 88.38 171 VAL A C 1
ATOM 1385 O O . VAL A 1 171 ? -11.132 -4.799 16.126 1.00 88.38 171 VAL A O 1
ATOM 1388 N N . LYS A 1 172 ? -12.042 -5.892 17.865 1.00 85.00 172 LYS A N 1
ATOM 1389 C CA . LYS A 1 172 ? -12.001 -4.762 18.796 1.00 85.00 172 LYS A CA 1
ATOM 1390 C C . LYS A 1 172 ? -10.834 -4.933 19.758 1.00 85.00 172 LYS A C 1
ATOM 1392 O O . LYS A 1 172 ? -10.882 -5.762 20.661 1.00 85.00 172 LYS A O 1
ATOM 1397 N N . PHE A 1 173 ? -9.786 -4.137 19.575 1.00 79.31 173 PHE A N 1
ATOM 1398 C CA . PHE A 1 173 ? -8.669 -4.079 20.517 1.00 79.31 173 PHE A CA 1
ATOM 1399 C C . PHE A 1 173 ? -8.997 -3.170 21.720 1.00 79.31 173 PHE A C 1
ATOM 1401 O O . PHE A 1 173 ? -9.625 -2.128 21.513 1.00 79.31 173 PHE A O 1
ATOM 1408 N N . PRO A 1 174 ? -8.536 -3.502 22.946 1.00 76.19 174 PRO A N 1
ATOM 1409 C CA . PRO A 1 174 ? -7.745 -4.683 23.320 1.00 76.19 174 PRO A CA 1
ATOM 1410 C C . PRO A 1 174 ? -8.589 -5.919 23.677 1.00 76.19 174 PRO A C 1
ATOM 1412 O O . PRO A 1 174 ? -8.013 -6.971 23.928 1.00 76.19 174 PRO A O 1
ATOM 1415 N N . ASP A 1 175 ? -9.918 -5.801 23.689 1.00 80.38 175 ASP A N 1
ATOM 1416 C CA . ASP A 1 175 ? -10.838 -6.828 24.206 1.00 80.38 175 ASP A CA 1
ATOM 1417 C C . ASP A 1 175 ? -10.863 -8.125 23.380 1.00 80.38 175 ASP A C 1
ATOM 1419 O O . ASP A 1 175 ? -11.392 -9.134 23.834 1.00 80.38 175 ASP A O 1
ATOM 1423 N N . MET A 1 176 ? -10.307 -8.105 22.164 1.00 81.88 176 MET A N 1
ATOM 1424 C CA . MET A 1 176 ? -10.252 -9.238 21.230 1.00 81.88 176 MET A CA 1
ATOM 1425 C C . MET A 1 176 ? -11.630 -9.836 20.927 1.00 81.88 176 MET A C 1
ATOM 1427 O O . MET A 1 176 ? -11.778 -11.042 20.746 1.00 81.88 176 MET A O 1
ATOM 1431 N N . THR A 1 177 ? -12.646 -8.976 20.855 1.00 87.12 177 THR A N 1
ATOM 1432 C CA . THR A 1 177 ? -14.012 -9.376 20.511 1.00 87.12 177 THR A CA 1
ATOM 1433 C C . THR A 1 177 ? -14.301 -9.161 19.030 1.00 87.12 177 THR A C 1
ATOM 1435 O O . THR A 1 177 ? -13.735 -8.268 18.391 1.00 87.12 177 THR A O 1
ATOM 1438 N N . PHE A 1 178 ? -15.214 -9.978 18.507 1.00 90.75 178 PHE A N 1
ATOM 1439 C CA . PHE A 1 178 ? -15.663 -9.977 17.116 1.00 90.75 178 PHE A CA 1
ATOM 1440 C C . PHE A 1 178 ? -17.172 -9.760 17.072 1.00 90.75 178 PHE A C 1
ATOM 1442 O O . PHE A 1 178 ? -17.901 -10.219 17.953 1.00 90.75 178 PHE A O 1
ATOM 1449 N N . THR A 1 179 ? -17.659 -9.064 16.051 1.00 90.12 179 THR A N 1
ATOM 1450 C CA . THR A 1 179 ? -19.099 -8.925 15.808 1.00 90.12 179 THR A CA 1
ATOM 1451 C C . THR A 1 179 ? -19.670 -10.127 15.057 1.00 90.12 179 THR A C 1
ATOM 1453 O O . THR A 1 179 ? -20.861 -10.412 15.176 1.00 90.12 179 THR A O 1
ATOM 1456 N N . HIS A 1 180 ? -18.827 -10.877 14.335 1.00 90.25 180 HIS A N 1
ATOM 1457 C CA . HIS A 1 180 ? -19.227 -12.082 13.610 1.00 90.25 180 HIS A CA 1
ATOM 1458 C C . HIS A 1 180 ? -18.409 -13.310 14.029 1.00 90.25 180 HIS A C 1
ATOM 1460 O O . HIS A 1 180 ? -17.181 -13.313 13.954 1.00 90.25 180 HIS A O 1
ATOM 1466 N N . SER A 1 181 ? -19.100 -14.407 14.354 1.00 88.88 181 SER A N 1
ATOM 1467 C CA . SER A 1 181 ? -18.494 -15.666 14.824 1.00 88.88 181 SER A CA 1
ATOM 1468 C C . SER A 1 181 ? -17.506 -16.302 13.841 1.00 88.88 181 SER A C 1
ATOM 1470 O O . SER A 1 181 ? -16.609 -17.028 14.251 1.00 88.88 181 SER A O 1
ATOM 1472 N N . LYS A 1 182 ? -17.623 -16.013 12.538 1.00 88.94 182 LYS A N 1
ATOM 1473 C CA . LYS A 1 182 ? -16.705 -16.531 11.510 1.00 88.94 182 LYS A CA 1
ATOM 1474 C C . LYS A 1 182 ? -15.271 -15.995 11.625 1.00 88.94 182 LYS A C 1
ATOM 1476 O O . LYS A 1 182 ? -14.364 -16.606 11.070 1.00 88.94 182 LYS A O 1
ATOM 1481 N N . PHE A 1 183 ? -15.065 -14.855 12.289 1.00 91.94 183 PHE A N 1
ATOM 1482 C CA . PHE A 1 183 ? -13.761 -14.187 12.347 1.00 91.94 183 PHE A CA 1
ATOM 1483 C C . PHE A 1 183 ? -12.882 -14.674 13.498 1.00 91.94 183 PHE A C 1
ATOM 1485 O O . PHE A 1 183 ? -11.662 -14.725 13.352 1.00 91.94 183 PHE A O 1
ATOM 1492 N N . GLU A 1 184 ? -13.482 -15.108 14.604 1.00 90.19 184 GLU A N 1
ATOM 1493 C CA . GLU A 1 184 ? -12.737 -15.621 15.754 1.00 90.19 184 GLU A CA 1
ATOM 1494 C C . GLU A 1 184 ? -11.861 -16.844 15.400 1.00 90.19 184 GLU A C 1
ATOM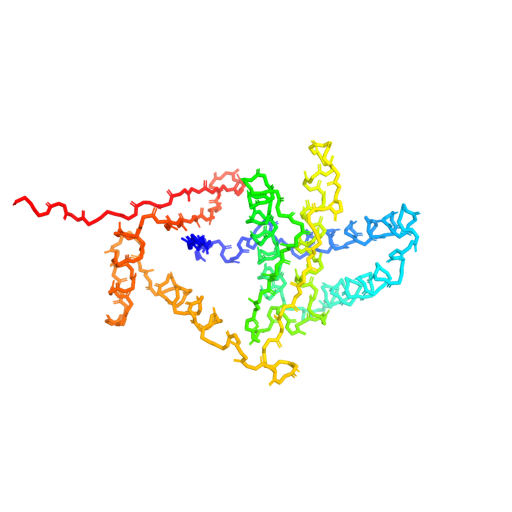 1496 O O . GLU A 1 184 ? -10.661 -16.801 15.689 1.00 90.19 184 GLU A O 1
ATOM 1501 N N . PRO A 1 185 ? -12.356 -17.884 14.692 1.00 90.88 185 PRO A N 1
ATOM 1502 C CA . PRO A 1 185 ? -11.517 -19.012 14.288 1.00 90.88 185 PRO A CA 1
ATOM 1503 C C . PRO A 1 185 ? -10.365 -18.605 13.366 1.00 90.88 185 PRO A C 1
ATOM 1505 O O . PRO A 1 185 ? -9.268 -19.150 13.477 1.00 90.88 185 PRO A O 1
ATOM 1508 N N . VAL A 1 186 ? -10.583 -17.644 12.460 1.00 90.69 186 VAL A N 1
ATOM 1509 C CA . VAL A 1 186 ? -9.518 -17.120 11.587 1.00 90.69 186 VAL A CA 1
ATOM 1510 C C . VAL A 1 186 ? -8.449 -16.446 12.436 1.00 90.69 186 VAL A C 1
ATOM 1512 O O . VAL A 1 186 ? -7.257 -16.704 12.257 1.00 90.69 186 VAL A O 1
ATOM 1515 N N . PHE A 1 187 ? -8.872 -15.624 13.397 1.00 90.69 187 PHE A N 1
ATOM 1516 C CA . PHE A 1 187 ? -7.953 -14.900 14.252 1.00 90.69 187 PHE A CA 1
ATOM 1517 C C . PHE A 1 187 ? -7.115 -15.828 15.131 1.00 90.69 187 PHE A C 1
ATOM 1519 O O . PHE A 1 187 ? -5.890 -15.704 15.166 1.00 90.69 187 PHE A O 1
ATOM 1526 N N . GLN A 1 188 ? -7.752 -16.795 15.792 1.00 89.56 188 GLN A N 1
ATOM 1527 C CA . GLN A 1 188 ? -7.054 -17.760 16.636 1.00 89.56 188 GLN A CA 1
ATOM 1528 C C . GLN A 1 188 ? -6.089 -18.631 15.821 1.00 89.56 188 GLN A C 1
ATOM 1530 O O . GLN A 1 188 ? -4.914 -18.750 16.165 1.00 89.56 188 GLN A O 1
ATOM 1535 N N . ASN A 1 189 ? -6.542 -19.202 14.705 1.00 89.94 189 ASN A N 1
ATOM 1536 C CA . ASN A 1 189 ? -5.715 -20.139 13.946 1.00 89.94 189 ASN A CA 1
ATOM 1537 C C . ASN A 1 189 ? -4.539 -19.460 13.237 1.00 89.94 189 ASN A C 1
ATOM 1539 O O . ASN A 1 189 ? -3.455 -20.036 13.179 1.00 89.94 189 ASN A O 1
ATOM 1543 N N . LEU A 1 190 ? -4.724 -18.242 12.716 1.00 89.06 190 LEU A N 1
ATOM 1544 C CA . LEU A 1 190 ? -3.667 -17.548 11.986 1.00 89.06 190 LEU A CA 1
ATOM 1545 C C . LEU A 1 190 ? -2.825 -16.627 12.869 1.00 89.06 190 LEU A C 1
ATOM 1547 O O . LEU A 1 190 ? -1.603 -16.698 12.814 1.00 89.06 190 LEU A O 1
ATOM 1551 N N . PHE A 1 191 ? -3.445 -15.731 13.640 1.00 89.50 191 PHE A N 1
ATOM 1552 C CA . PHE A 1 191 ? -2.714 -14.668 14.338 1.00 89.50 191 PHE A CA 1
ATOM 1553 C C . PHE A 1 191 ? -2.229 -15.069 15.730 1.00 89.50 191 PHE A C 1
ATOM 1555 O O . PHE A 1 191 ? -1.232 -14.514 16.187 1.00 89.50 191 PHE A O 1
ATOM 1562 N N . VAL A 1 192 ? -2.904 -16.015 16.390 1.00 88.88 192 VAL A N 1
ATOM 1563 C CA . VAL A 1 192 ? -2.479 -16.535 17.700 1.00 88.88 192 VAL A CA 1
ATOM 1564 C C . VAL A 1 192 ? -1.585 -17.764 17.532 1.00 88.88 192 VAL A C 1
ATOM 1566 O O . VAL A 1 192 ? -0.472 -17.791 18.049 1.00 88.88 192 VAL A O 1
ATOM 1569 N N . ASN A 1 193 ? -2.055 -18.766 16.785 1.00 88.12 193 ASN A N 1
ATOM 1570 C CA . ASN A 1 193 ? -1.394 -20.071 16.676 1.00 88.12 193 ASN A CA 1
ATOM 1571 C C . ASN A 1 193 ? -0.543 -20.233 15.404 1.00 88.12 193 ASN A C 1
ATOM 1573 O O . ASN A 1 193 ? 0.190 -21.214 15.267 1.00 88.12 193 ASN A O 1
ATOM 1577 N N . GLY A 1 194 ? -0.630 -19.296 14.455 1.00 87.69 194 GLY A N 1
ATOM 1578 C CA . GLY A 1 194 ? 0.051 -19.406 13.170 1.00 87.69 194 GLY A CA 1
ATOM 1579 C C . GLY A 1 194 ? 1.557 -19.131 13.281 1.00 87.69 194 GLY A C 1
ATOM 1580 O O . GLY A 1 194 ? 1.957 -18.052 13.719 1.00 87.69 194 GLY A O 1
ATOM 1581 N N . PRO A 1 195 ? 2.428 -20.043 12.810 1.00 86.75 195 PRO A N 1
ATOM 1582 C CA . PRO A 1 195 ? 3.876 -19.912 12.996 1.00 86.75 195 PRO A CA 1
ATOM 1583 C C . PRO A 1 195 ? 4.512 -18.822 12.117 1.00 86.75 195 PRO A C 1
ATOM 1585 O O . PRO A 1 195 ? 5.573 -18.299 12.443 1.00 86.75 195 PRO A O 1
ATOM 1588 N N . ASN A 1 196 ? 3.866 -18.471 10.998 1.00 89.25 196 ASN A N 1
ATOM 1589 C CA . ASN A 1 196 ? 4.394 -17.564 9.973 1.00 89.25 196 ASN A CA 1
ATOM 1590 C C . ASN A 1 196 ? 3.505 -16.325 9.775 1.00 89.25 196 ASN A C 1
ATOM 1592 O O . ASN A 1 196 ? 3.403 -15.802 8.660 1.00 89.25 196 ASN A O 1
ATOM 1596 N N . ALA A 1 197 ? 2.836 -15.877 10.840 1.00 91.38 197 ALA A N 1
ATOM 1597 C CA . ALA A 1 197 ? 1.992 -14.691 10.825 1.00 91.38 197 ALA A CA 1
ATOM 1598 C C . ALA A 1 197 ? 2.673 -13.494 11.510 1.00 91.38 197 ALA A C 1
ATOM 1600 O O . ALA A 1 197 ? 3.268 -13.595 12.589 1.00 91.38 197 ALA A O 1
ATOM 1601 N N . ALA A 1 198 ? 2.567 -12.331 10.876 1.00 92.00 198 ALA A N 1
ATOM 1602 C CA . ALA A 1 198 ? 2.959 -11.051 11.434 1.00 92.00 198 ALA A CA 1
ATOM 1603 C C . ALA A 1 198 ? 1.784 -10.077 11.339 1.00 92.00 198 ALA A C 1
ATOM 1605 O O . ALA A 1 198 ? 1.264 -9.819 10.254 1.00 92.00 198 ALA A O 1
ATOM 1606 N N . LEU A 1 199 ? 1.398 -9.526 12.488 1.00 93.19 199 LEU A N 1
ATOM 1607 C CA . LEU A 1 199 ? 0.448 -8.430 12.592 1.00 93.19 199 LEU A CA 1
ATOM 1608 C C . LEU A 1 199 ? 1.215 -7.170 12.995 1.00 93.19 199 LEU A C 1
ATOM 1610 O O . LEU A 1 199 ? 1.838 -7.131 14.057 1.00 93.19 199 LEU A O 1
ATOM 1614 N N . VAL A 1 200 ? 1.213 -6.164 12.128 1.00 94.50 200 VAL A N 1
ATOM 1615 C CA . VAL A 1 200 ? 1.929 -4.902 12.319 1.00 94.50 200 VAL A CA 1
ATOM 1616 C C . VAL A 1 200 ? 0.908 -3.785 12.438 1.00 94.50 200 VAL A C 1
ATOM 1618 O O . VAL A 1 200 ? 0.141 -3.533 11.514 1.00 94.50 200 VAL A O 1
ATOM 1621 N N . GLU A 1 201 ? 0.897 -3.108 13.575 1.00 93.19 201 GLU A N 1
ATOM 1622 C CA . GLU A 1 201 ? 0.035 -1.957 13.801 1.00 93.19 201 GLU A CA 1
ATOM 1623 C C . GLU A 1 201 ? 0.801 -0.663 13.536 1.00 93.19 201 GLU A C 1
ATOM 1625 O O . GLU A 1 201 ? 1.909 -0.478 14.045 1.00 93.19 201 GLU A O 1
ATOM 1630 N N . ILE A 1 202 ? 0.197 0.226 12.750 1.00 94.69 202 ILE A N 1
ATOM 1631 C CA . ILE A 1 202 ? 0.700 1.554 12.416 1.00 94.69 202 ILE A CA 1
ATOM 1632 C C . ILE A 1 202 ? -0.059 2.583 13.250 1.00 94.69 202 ILE A C 1
ATOM 1634 O O . ILE A 1 202 ? -1.287 2.685 13.170 1.00 94.69 202 ILE A O 1
ATOM 1638 N N . LEU A 1 203 ? 0.693 3.346 14.037 1.00 91.75 203 LEU A N 1
ATOM 1639 C CA . LEU A 1 203 ? 0.185 4.242 15.068 1.00 91.75 203 LEU A CA 1
ATOM 1640 C C . LEU A 1 203 ? 0.606 5.682 14.784 1.00 91.75 203 LEU A C 1
ATOM 1642 O O . LEU A 1 203 ? 1.764 5.955 14.453 1.00 91.75 203 LEU A O 1
ATOM 1646 N N . ALA A 1 204 ? -0.325 6.606 14.998 1.00 90.00 204 ALA A N 1
ATOM 1647 C CA . ALA A 1 204 ? -0.003 8.012 15.180 1.00 90.00 204 ALA A CA 1
ATOM 1648 C C . ALA A 1 204 ? 0.566 8.206 16.594 1.00 90.00 204 ALA A C 1
ATOM 1650 O O . ALA A 1 204 ? -0.037 7.758 17.566 1.00 90.00 204 ALA A O 1
ATOM 1651 N N . ARG A 1 205 ? 1.722 8.859 16.738 1.00 84.19 205 ARG A N 1
ATOM 1652 C CA . ARG A 1 205 ? 2.271 9.173 18.065 1.00 84.19 205 ARG A CA 1
ATOM 1653 C C . ARG A 1 205 ? 1.665 10.459 18.614 1.00 84.19 205 ARG A C 1
ATOM 1655 O O . ARG A 1 205 ? 1.597 11.468 17.911 1.00 84.19 205 ARG A O 1
ATOM 1662 N N . GLU A 1 206 ? 1.316 10.444 19.897 1.00 74.44 206 GLU A N 1
ATOM 1663 C CA . GLU A 1 206 ? 1.116 11.677 20.659 1.00 74.44 206 GLU A CA 1
ATOM 1664 C C . GLU A 1 206 ? 2.428 12.478 20.674 1.00 74.44 206 GLU A C 1
ATOM 1666 O O . GLU A 1 206 ? 3.506 11.916 20.880 1.00 74.44 206 GLU A O 1
ATOM 1671 N N . GLY A 1 207 ? 2.352 13.779 20.383 1.00 73.75 207 GLY A N 1
ATOM 1672 C CA . GLY A 1 207 ? 3.533 14.633 20.186 1.00 73.75 207 GLY A CA 1
ATOM 1673 C C . GLY A 1 207 ? 4.125 14.605 18.770 1.00 73.75 207 GLY A C 1
ATOM 1674 O O . GLY A 1 207 ? 5.087 15.322 18.507 1.00 73.75 207 GLY A O 1
ATOM 1675 N N . GLY A 1 208 ? 3.532 13.839 17.848 1.00 82.50 208 GLY A N 1
ATOM 1676 C CA . GLY A 1 208 ? 3.868 13.848 16.427 1.00 82.50 208 GLY A CA 1
ATOM 1677 C C . GLY A 1 208 ? 4.674 12.634 15.958 1.00 82.50 208 GLY A C 1
ATOM 1678 O O . GLY A 1 208 ? 5.511 12.071 16.663 1.00 82.50 208 GLY A O 1
ATOM 1679 N N . GLY A 1 209 ? 4.414 12.247 14.713 1.00 86.75 209 GLY A N 1
ATOM 1680 C CA . GLY A 1 209 ? 5.105 11.192 13.982 1.00 86.75 209 GLY A CA 1
ATOM 1681 C C . GLY A 1 209 ? 4.278 9.918 13.827 1.00 86.75 209 GLY A C 1
ATOM 1682 O O . GLY A 1 209 ? 3.230 9.728 14.444 1.00 86.75 209 GLY A O 1
ATOM 1683 N N . ILE A 1 210 ? 4.783 9.022 12.986 1.00 91.38 210 ILE A N 1
ATOM 1684 C CA . ILE A 1 210 ? 4.207 7.698 12.748 1.00 91.38 210 ILE A CA 1
ATOM 1685 C C . ILE A 1 210 ? 5.168 6.666 13.333 1.00 91.38 210 ILE A C 1
ATOM 1687 O O . ILE A 1 210 ? 6.383 6.781 13.177 1.00 91.38 210 ILE A O 1
ATOM 1691 N N . THR A 1 211 ? 4.633 5.656 14.009 1.00 92.44 211 THR A N 1
ATOM 1692 C CA . THR A 1 211 ? 5.406 4.500 14.467 1.00 92.44 211 THR A CA 1
ATOM 1693 C C . THR A 1 211 ? 4.706 3.204 14.086 1.00 92.44 211 THR A C 1
ATOM 1695 O O . THR A 1 211 ? 3.534 3.202 13.709 1.00 92.44 211 THR A O 1
ATOM 1698 N N . ALA A 1 212 ? 5.430 2.096 14.179 1.00 93.31 212 ALA A N 1
ATOM 1699 C CA . ALA A 1 212 ? 4.897 0.765 13.961 1.00 93.31 212 ALA A CA 1
ATOM 1700 C C . ALA A 1 212 ? 5.262 -0.143 15.137 1.00 93.31 212 ALA A C 1
ATOM 1702 O O . ALA A 1 212 ? 6.361 -0.047 15.687 1.00 93.31 212 ALA A O 1
ATOM 1703 N N . ARG A 1 213 ? 4.363 -1.058 15.499 1.00 92.81 213 ARG A N 1
ATOM 1704 C CA . ARG A 1 213 ? 4.650 -2.131 16.458 1.00 92.81 213 ARG A CA 1
ATOM 1705 C C . ARG A 1 213 ? 4.152 -3.467 15.937 1.00 92.81 213 ARG A C 1
ATOM 1707 O O . ARG A 1 213 ? 3.125 -3.539 15.269 1.00 92.81 213 ARG A O 1
ATOM 1714 N N . ARG A 1 214 ? 4.858 -4.543 16.279 1.00 92.19 214 ARG A N 1
ATOM 1715 C CA . ARG A 1 214 ? 4.351 -5.898 16.061 1.00 92.19 214 ARG A CA 1
ATOM 1716 C C . ARG A 1 214 ? 3.379 -6.245 17.183 1.00 92.19 214 ARG A C 1
ATOM 1718 O O . ARG A 1 214 ? 3.753 -6.198 18.352 1.00 92.19 214 ARG A O 1
ATOM 1725 N N . LEU A 1 215 ? 2.161 -6.624 16.820 1.00 90.00 215 LEU A N 1
ATOM 1726 C CA . LEU A 1 215 ? 1.206 -7.223 17.740 1.00 90.00 215 LEU A CA 1
ATOM 1727 C C . LEU A 1 215 ? 1.464 -8.729 17.813 1.00 90.00 215 LEU A C 1
ATOM 1729 O O . LEU A 1 215 ? 1.665 -9.388 16.791 1.00 90.00 215 LEU A O 1
ATOM 1733 N N . ILE A 1 216 ? 1.467 -9.264 19.033 1.00 87.31 216 ILE A N 1
ATOM 1734 C CA . ILE A 1 216 ? 1.595 -10.700 19.297 1.00 87.31 216 ILE A CA 1
ATOM 1735 C C . ILE A 1 216 ? 0.379 -11.117 20.128 1.00 87.31 216 ILE A C 1
ATOM 1737 O O . ILE A 1 216 ? 0.449 -11.098 21.360 1.00 87.31 216 ILE A O 1
ATOM 1741 N N . PRO A 1 217 ? -0.752 -11.438 19.474 1.00 82.75 217 PRO A N 1
ATOM 1742 C CA . PRO A 1 217 ? -1.891 -12.044 20.144 1.00 82.75 217 PRO A CA 1
ATOM 1743 C C . PRO A 1 217 ? -1.458 -13.343 20.824 1.00 82.75 217 PRO A C 1
ATOM 1745 O O . PRO A 1 217 ? -0.760 -14.158 20.225 1.00 82.75 217 PRO A O 1
ATOM 1748 N N . ARG A 1 218 ? -1.855 -13.539 22.078 1.00 76.69 218 ARG A N 1
ATOM 1749 C CA . ARG A 1 218 ? -1.638 -14.796 22.799 1.00 76.69 218 ARG A CA 1
ATOM 1750 C C . ARG A 1 218 ? -2.985 -15.289 23.291 1.00 76.69 218 ARG A C 1
ATOM 1752 O O . ARG A 1 218 ? -3.757 -14.496 23.826 1.00 76.69 218 ARG A O 1
ATOM 1759 N N . ALA A 1 219 ? -3.258 -16.578 23.117 1.00 66.94 219 ALA A N 1
ATOM 1760 C CA . ALA A 1 219 ? -4.337 -17.211 23.854 1.00 66.94 219 ALA A CA 1
ATOM 1761 C C . ALA A 1 219 ? -3.961 -17.205 25.345 1.00 66.94 219 ALA A C 1
ATOM 1763 O O . ALA A 1 219 ? -2.773 -17.349 25.667 1.00 66.94 219 ALA A O 1
ATOM 1764 N N . PRO A 1 220 ? -4.927 -17.036 26.263 1.00 60.47 220 PRO A N 1
ATOM 1765 C CA . PRO A 1 220 ? -4.678 -17.358 27.657 1.00 60.47 220 PRO A CA 1
ATOM 1766 C C . PRO A 1 220 ? -4.192 -18.810 27.737 1.00 60.47 220 PRO A C 1
ATOM 1768 O O . PRO A 1 220 ? -4.778 -19.703 27.122 1.00 60.47 220 PRO A O 1
ATOM 1771 N N . VAL A 1 221 ? -3.093 -19.039 28.457 1.00 42.03 221 VAL A N 1
ATOM 1772 C CA . VAL A 1 221 ? -2.646 -20.398 28.769 1.00 42.03 221 VAL A CA 1
ATOM 1773 C C . VAL A 1 221 ? -3.693 -20.970 29.715 1.00 42.03 221 VAL A C 1
ATOM 1775 O O . VAL A 1 221 ? -3.769 -20.557 30.870 1.00 42.03 221 VAL A O 1
ATOM 1778 N N . ILE A 1 222 ? -4.535 -21.867 29.213 1.00 44.03 222 ILE A N 1
ATOM 1779 C CA . ILE A 1 222 ? -5.354 -22.713 30.077 1.00 44.03 222 ILE A CA 1
ATOM 1780 C C . ILE A 1 222 ? -4.375 -23.752 30.637 1.00 44.03 222 ILE A C 1
ATOM 1782 O O . ILE A 1 222 ? -3.956 -24.647 29.904 1.00 44.03 222 ILE A O 1
ATOM 1786 N N . ILE A 1 223 ? -3.916 -23.529 31.874 1.00 35.25 223 ILE A N 1
ATOM 1787 C CA . ILE A 1 223 ? -3.139 -24.498 32.665 1.00 35.25 223 ILE A CA 1
ATOM 1788 C C . ILE A 1 223 ? -4.119 -25.458 33.329 1.00 35.25 223 ILE A C 1
ATOM 1790 O O . ILE A 1 223 ? -5.113 -24.950 33.898 1.00 35.25 223 ILE A O 1
#

Sequence (223 aa):
MVFSINFVVEKKSKLLRDYMTDDNIRGALAEMRAIVAEMTTMIPQQGAHYRDVDKRLKSFETEMKRRNRNSALARQILLCAAFASIVCRHLAQAKKPKLVRWISDRDAIFDKHDKVAFDLSFLYFHLHRMMNGQDALEPSFLFGLPGWDGINQFAEFIRLPDYLAGTLADVKFPDMTFTHSKFEPVFQNLFVNGPNAALVEILAREGGGITARRLIPRAPVII